Protein AF-A0A6S6TNE6-F1 (afdb_monomer)

Secondary structure (DSSP, 8-state):
-----TTSHHHHHHHHHHHHHHHHHHHHHT-B--SSHHHHHHHHHHHHHHHHHHSS-B-TTSPPP-SSHHHHHHTT--BSSPHHIIIIIHHHHSB-TTSSSB-HHHHHT---HHHHHHHHHHTT-SEE-HHHHHHHHHHHHTTS---EEEE-S-HHHHHHEEETT--EE--TTTHHHHGGGGGGGTTSEEEEE-SSSHHHHHHHHHHHHTT-SEEEEETT-GGG--S-EEE----TTHHHHHHHHHHHHHHHHHHHHHHHHHHHHHHHHHHHHH-TT-HHHHHHHHHHHHHHHHHHHHHHHHHHHHT-

Nearest PDB structures (foldseek):
  6mxv-assembly1_A  TM=7.122E-01  e=4.004E-09  Francisella tularensis subsp. tularensis SCHU S4
  4f67-assembly1_A  TM=8.471E-01  e=3.075E-05  Legionella pneumophila subsp. pneumophila str. Philadelphia 1
  3nhv-assembly1_B  TM=6.503E-01  e=7.071E-06  Halalkalibacterium halodurans C-125
  1yt8-assembly1_A  TM=7.443E-01  e=6.619E-05  Pseudomonas aeruginosa
  5ve5-assembly3_C  TM=8.351E-01  e=9.712E-05  Paraburkholderia phytofirmans PsJN

Mean predicted aligned error: 18.54 Å

Organism: NCBI:txid269237

Foldseek 3Di:
DDDDDCPDPLLVVLLVVLVVVLVVVCVVVVWDAFPDPVLQVVQSSQQSVCCVVLVFRFGSVDDQDDPDPVRSVVVQTATPVGPCQVPPCCVPPQAGPSRGTGHPVCRVPDDPVVCVVVVVVVLVAQEDELVSVVVQLVCVVVVVDDAAEEEQDDPVVVQQKDAPRHDYYRHLVCNVPCVVVCPVVLAGAYEYFYQQFPSQSVVQVVSVVVRRDGYHYYHGGPPRNPDDMDGDDPDPVVVLVVLLVVLVVVLVVLVVVVVVLVVVVVVVVVVVVVDPDCPPVVVVVVVVSVVVVVVSVVVNVVSVVVND

InterPro domains:
  IPR001763 Rhodanese-like domain [PF00581] (134-227)
  IPR001763 Rhodanese-like domain [PS50206] (143-230)
  IPR001763 Rhodanese-like domain [SM00450] (133-231)
  IPR004209 Ferredoxin thioredoxin reductase catalytic beta subunit [PF02943] (14-115)
  IPR036644 Ferredoxin thioredoxin reductase catalytic beta subunit superfamily [G3DSA:3.90.460.10] (6-136)
  IPR036644 Ferredoxin thioredoxin reductase catalytic beta subunit superfamily [SSF57662] (12-113)
  IPR036873 Rhodanese-like domain superfamily [G3DSA:3.40.250.10] (137-233)
  IPR036873 Rhodanese-like domain superfamily [SSF52821] (129-228)
  IPR050229 Thiosulfate sulfurtransferase GlpE [PTHR43031] (130-231)

Sequence (308 aa):
MERVDVKSEAFQNELSKTWAFVEKVNKNFSWVPHPRSDVNEGIALGLTRQKLMYGKRYCPCFMVEGETKEAQKAAKNRVCPCKPAIEVEIPRDGTCHCGIFCTQEYVDNYSDNENSDKLQALMSEEDMDSQTLEKLLTQRDDNEMAFRLIDVREEMENDEAFIIGTDLLLPTSTIHKEIKQLEASKDEFFVIYCHAGSRSAQVRDMMKGLGFNNVSSLEVGIKAYKGAIEKRKLQGQELKEGIALRQERELNILYAERDNLLRRLRVITSVVSSLNKHEKDLEYCLESIVCVVEALGNKESSINERLK

Solvent-accessible surface area (backbone atoms only — not comparable to full-atom values): 17047 Å² total; per-residue (Å²): 133,86,85,82,54,78,86,37,69,72,40,48,58,43,37,56,54,42,51,57,47,51,53,50,50,23,65,74,70,69,35,38,66,39,86,52,62,66,56,37,50,55,46,45,54,33,26,30,52,32,26,71,77,70,73,42,41,35,45,66,91,53,84,82,49,56,94,47,77,68,45,28,63,72,59,68,53,53,43,63,88,30,69,62,33,70,74,46,32,29,80,73,68,25,28,24,94,72,42,57,45,18,34,61,70,38,54,77,66,62,68,73,55,81,52,50,60,56,47,54,53,57,60,67,37,60,61,39,50,47,68,55,52,49,50,51,51,52,35,35,76,71,69,75,43,83,68,46,32,33,36,35,41,48,68,75,59,49,54,48,36,42,58,68,80,58,73,44,77,44,28,67,93,50,32,90,67,57,52,64,80,46,61,91,50,32,82,48,39,36,40,30,26,18,63,61,20,65,66,17,48,57,50,40,55,50,42,44,76,75,62,31,78,30,50,24,18,35,50,44,9,60,74,61,45,77,64,68,62,51,64,49,78,94,47,88,69,56,57,58,54,50,52,48,52,50,50,48,50,54,49,51,52,52,50,52,52,49,52,51,50,51,52,52,48,51,52,48,51,55,51,47,78,72,48,94,80,58,71,68,68,48,50,56,52,49,52,55,48,50,53,53,52,52,54,50,51,53,51,52,51,56,52,55,62,75,70,110

Structure (mmCIF, N/CA/C/O backbone):
data_AF-A0A6S6TNE6-F1
#
_entry.id   AF-A0A6S6TNE6-F1
#
loop_
_atom_site.group_PDB
_atom_site.id
_atom_site.type_symbol
_atom_site.label_atom_id
_atom_site.label_alt_id
_atom_site.label_comp_id
_atom_site.label_asym_id
_atom_site.label_entity_id
_atom_site.label_seq_id
_atom_site.pdbx_PDB_ins_code
_atom_site.Cartn_x
_atom_site.Cartn_y
_atom_site.Cartn_z
_atom_site.occupancy
_atom_site.B_iso_or_equiv
_atom_site.auth_seq_id
_atom_site.auth_comp_id
_atom_site.auth_asym_id
_atom_site.auth_atom_id
_atom_site.pdbx_PDB_model_num
ATOM 1 N N . MET A 1 1 ? -24.393 9.182 23.429 1.00 55.34 1 MET A N 1
ATOM 2 C CA . MET A 1 1 ? -23.287 8.204 23.439 1.00 55.34 1 MET A CA 1
ATOM 3 C C . MET A 1 1 ? -21.989 8.991 23.406 1.00 55.34 1 MET A C 1
ATOM 5 O O . MET A 1 1 ? -21.855 9.858 22.552 1.00 55.34 1 MET A O 1
ATOM 9 N N . GLU A 1 2 ? -21.116 8.806 24.389 1.00 58.31 2 GLU A N 1
ATOM 10 C CA . GLU A 1 2 ? -19.930 9.649 24.577 1.00 58.31 2 GLU A CA 1
ATOM 11 C C . GLU A 1 2 ? -18.905 9.406 23.456 1.00 58.31 2 GLU A C 1
ATOM 13 O O . GLU A 1 2 ? -18.671 8.264 23.049 1.00 58.31 2 GLU A O 1
ATOM 18 N N . ARG A 1 3 ? -18.338 10.477 22.890 1.00 66.44 3 ARG A N 1
ATOM 19 C CA . ARG A 1 3 ? -17.378 10.370 21.787 1.00 66.44 3 ARG A CA 1
ATOM 20 C C . ARG A 1 3 ? -16.024 9.968 22.366 1.00 66.44 3 ARG A C 1
ATOM 22 O O . ARG A 1 3 ? -15.382 10.761 23.041 1.00 66.44 3 ARG A O 1
ATOM 29 N N . VAL A 1 4 ? -15.608 8.734 22.103 1.00 75.56 4 VAL A N 1
ATOM 30 C CA . VAL A 1 4 ? -14.318 8.212 22.565 1.00 75.56 4 VAL A CA 1
ATOM 31 C C . VAL A 1 4 ? -13.194 8.796 21.708 1.00 75.56 4 VAL A C 1
ATOM 33 O O . VAL A 1 4 ? -13.165 8.569 20.498 1.00 75.56 4 VAL A O 1
ATOM 36 N N . ASP A 1 5 ? -12.284 9.540 22.332 1.00 82.25 5 ASP A N 1
ATOM 37 C CA . ASP A 1 5 ? -11.070 10.044 21.688 1.00 82.25 5 ASP A CA 1
ATOM 38 C C . ASP A 1 5 ? -9.945 9.006 21.783 1.00 82.25 5 ASP A C 1
ATOM 40 O O . ASP A 1 5 ? -9.478 8.668 22.873 1.00 82.25 5 ASP A O 1
ATOM 44 N N . VAL A 1 6 ? -9.500 8.522 20.623 1.00 80.44 6 VAL A N 1
ATOM 45 C CA . VAL A 1 6 ? -8.433 7.520 20.482 1.00 80.44 6 VAL A CA 1
ATOM 46 C C . VAL A 1 6 ? -7.084 8.059 20.973 1.00 80.44 6 VAL A C 1
ATOM 48 O O . VAL A 1 6 ? -6.246 7.287 21.431 1.00 80.44 6 VAL A O 1
ATOM 51 N N . LYS A 1 7 ? -6.868 9.380 20.937 1.00 82.31 7 LYS A N 1
ATOM 52 C CA . LYS A 1 7 ? -5.628 10.016 21.411 1.00 82.31 7 LYS A CA 1
ATOM 53 C C . LYS A 1 7 ? -5.628 10.300 22.914 1.00 82.31 7 LYS A C 1
ATOM 55 O O . LYS A 1 7 ? -4.608 10.726 23.447 1.00 82.31 7 LYS A O 1
ATOM 60 N N . SER A 1 8 ? -6.748 10.073 23.602 1.00 87.38 8 SER A N 1
ATOM 61 C CA . SER A 1 8 ? -6.832 10.311 25.041 1.00 87.38 8 SER A CA 1
ATOM 62 C C . SER A 1 8 ? -5.984 9.315 25.834 1.00 87.38 8 SER A C 1
ATOM 64 O O . SER A 1 8 ? -5.893 8.133 25.498 1.00 87.38 8 SER A O 1
ATOM 66 N N . GLU A 1 9 ? -5.415 9.776 26.947 1.00 89.62 9 GLU A N 1
ATOM 67 C CA . GLU A 1 9 ? -4.626 8.937 27.857 1.00 89.62 9 GLU A CA 1
ATOM 68 C C . GLU A 1 9 ? -5.445 7.746 28.391 1.00 89.62 9 GLU A C 1
ATOM 70 O O . GLU A 1 9 ? -4.955 6.620 28.478 1.00 89.62 9 GLU A O 1
ATOM 75 N N . ALA A 1 10 ? -6.733 7.967 28.676 1.00 87.88 10 ALA A N 1
ATOM 76 C CA . ALA A 1 10 ? -7.653 6.917 29.104 1.00 87.88 10 ALA A CA 1
ATOM 77 C C . ALA A 1 10 ? -7.803 5.807 28.050 1.00 87.88 10 ALA A C 1
ATOM 79 O O . ALA A 1 10 ? -7.839 4.625 28.401 1.00 87.88 10 ALA A O 1
ATOM 80 N N . PHE A 1 11 ? -7.860 6.176 26.766 1.00 92.50 11 PHE A N 1
ATOM 81 C CA . PHE A 1 11 ? -7.938 5.213 25.675 1.00 92.50 11 PHE A CA 1
ATOM 82 C C . PHE A 1 11 ? -6.640 4.427 25.524 1.00 92.50 11 PHE A C 1
ATOM 84 O O . PHE A 1 11 ? -6.684 3.201 25.479 1.00 92.50 11 PHE A O 1
ATOM 91 N N . GLN A 1 12 ? -5.495 5.110 25.517 1.00 91.69 12 GLN A N 1
ATOM 92 C CA . GLN A 1 12 ? -4.184 4.470 25.383 1.00 91.69 12 GLN A CA 1
ATOM 93 C C . GLN A 1 12 ? -3.911 3.480 26.525 1.00 91.69 12 GLN A C 1
ATOM 95 O O . GLN A 1 12 ? -3.492 2.347 26.292 1.00 91.69 12 GLN A O 1
ATOM 100 N N . ASN A 1 13 ? -4.270 3.844 27.759 1.00 92.88 13 ASN A N 1
ATOM 101 C CA . ASN A 1 13 ? -4.154 2.951 28.911 1.00 92.88 13 ASN A CA 1
ATOM 102 C C . ASN A 1 13 ? -5.045 1.700 28.792 1.00 92.88 13 ASN A C 1
ATOM 104 O O . ASN A 1 13 ? -4.645 0.609 29.207 1.00 92.88 13 ASN A O 1
ATOM 108 N N . GLU A 1 14 ? -6.259 1.822 28.246 1.00 94.44 14 GLU A N 1
ATOM 109 C CA . GLU A 1 14 ? -7.144 0.669 28.033 1.00 94.44 14 GLU A CA 1
ATOM 110 C C . GLU A 1 14 ? -6.757 -0.152 26.791 1.00 94.44 14 GLU A C 1
ATOM 112 O O . GLU A 1 14 ? -6.977 -1.368 26.769 1.00 94.44 14 GLU A O 1
ATOM 117 N N . LEU A 1 15 ? -6.128 0.471 25.792 1.00 94.25 15 LEU A N 1
ATOM 118 C CA . LEU A 1 15 ? -5.568 -0.200 24.621 1.00 94.25 15 LEU A CA 1
ATOM 119 C C . LEU A 1 15 ? -4.440 -1.147 25.030 1.00 94.25 15 LEU A C 1
ATOM 121 O O . LEU A 1 15 ? -4.493 -2.328 24.692 1.00 94.25 15 LEU A O 1
ATOM 125 N N . SER A 1 16 ? -3.507 -0.695 25.873 1.00 94.00 16 SER A N 1
ATOM 126 C CA . SER A 1 16 ? -2.446 -1.551 26.430 1.00 94.00 16 SER A CA 1
ATOM 127 C C . SER A 1 16 ? -3.009 -2.765 27.179 1.00 94.00 16 SER A C 1
ATOM 129 O O . SER A 1 16 ? -2.533 -3.889 27.022 1.00 94.00 16 SER A O 1
ATOM 131 N N . LYS A 1 17 ? -4.093 -2.585 27.947 1.00 96.25 17 LYS A N 1
ATOM 132 C CA . LYS A 1 17 ? -4.787 -3.708 28.607 1.00 96.25 17 LYS A CA 1
ATOM 133 C C . LYS A 1 17 ? -5.510 -4.620 27.622 1.00 96.25 17 LYS A C 1
ATOM 135 O O . LYS A 1 17 ? -5.713 -5.797 27.918 1.00 96.25 17 LYS A O 1
ATOM 140 N N . THR A 1 18 ? -5.966 -4.077 26.497 1.00 95.56 18 THR A N 1
ATOM 141 C CA . THR A 1 18 ? -6.621 -4.847 25.439 1.00 95.56 18 THR A CA 1
ATOM 142 C C . THR A 1 18 ? -5.604 -5.740 24.738 1.00 95.56 18 THR A C 1
ATOM 144 O O . THR A 1 18 ? -5.879 -6.928 24.601 1.00 95.56 18 THR A O 1
ATOM 147 N N . TRP A 1 19 ? -4.407 -5.236 24.433 1.00 96.88 19 TRP A N 1
ATOM 148 C CA . TRP A 1 19 ? -3.305 -6.048 23.910 1.00 96.88 19 TRP A CA 1
ATOM 149 C C . TRP A 1 19 ? -2.859 -7.140 24.881 1.00 96.88 19 TRP A C 1
ATOM 151 O O . TRP A 1 19 ? -2.853 -8.310 24.510 1.00 96.88 19 TRP A O 1
ATOM 161 N N . ALA A 1 20 ? -2.645 -6.805 26.158 1.00 96.75 20 ALA A N 1
ATOM 162 C CA . ALA A 1 20 ? -2.321 -7.805 27.181 1.00 96.75 20 ALA A CA 1
ATOM 163 C C . ALA A 1 20 ? -3.408 -8.894 27.310 1.00 96.75 20 ALA A C 1
ATOM 165 O O . ALA A 1 20 ? -3.133 -10.054 27.620 1.00 96.75 20 ALA A O 1
ATOM 166 N N . PHE A 1 21 ? -4.672 -8.529 27.077 1.00 96.94 21 PHE A N 1
ATOM 167 C CA . PHE A 1 21 ? -5.775 -9.481 27.021 1.00 96.94 21 PHE A CA 1
ATOM 168 C C . PHE A 1 21 ? -5.712 -10.372 25.769 1.00 96.94 21 PHE A C 1
ATOM 170 O O . PHE A 1 21 ? -5.871 -11.583 25.909 1.00 96.94 21 PHE A O 1
ATOM 177 N N . VAL A 1 22 ? -5.464 -9.807 24.584 1.00 95.81 22 VAL A N 1
ATOM 178 C CA . VAL A 1 22 ? -5.318 -10.552 23.319 1.00 95.81 22 VAL A CA 1
ATOM 179 C C . VAL A 1 22 ? -4.165 -11.553 23.418 1.00 95.81 22 VAL A C 1
ATOM 181 O O . VAL A 1 22 ? -4.369 -12.739 23.171 1.00 95.81 22 VAL A O 1
ATOM 184 N N . GLU A 1 23 ? -2.997 -11.121 23.895 1.00 95.88 23 GLU A N 1
ATOM 185 C CA . GLU A 1 23 ? -1.830 -11.985 24.121 1.00 95.88 23 GLU A CA 1
ATOM 186 C C . GLU A 1 23 ? -2.137 -13.138 25.079 1.00 95.88 23 GLU A C 1
ATOM 188 O O . GLU A 1 23 ? -1.767 -14.288 24.836 1.00 95.88 23 GLU A O 1
ATOM 193 N N . LYS A 1 24 ? -2.860 -12.853 26.168 1.00 96.69 24 LYS A N 1
ATOM 194 C CA . LYS A 1 24 ? -3.270 -13.881 27.128 1.00 96.69 24 LYS A CA 1
ATOM 195 C C . LYS A 1 24 ? -4.202 -14.915 26.495 1.00 96.69 24 LYS A C 1
ATOM 197 O O . LYS A 1 24 ? -4.077 -16.098 26.801 1.00 96.69 24 LYS A O 1
ATOM 202 N N . VAL A 1 25 ? -5.142 -14.489 25.650 1.00 95.06 25 VAL A N 1
ATOM 203 C CA . VAL A 1 25 ? -6.041 -15.410 24.937 1.00 95.06 25 VAL A CA 1
ATOM 204 C C . VAL A 1 25 ? -5.244 -16.263 23.953 1.00 95.06 25 VAL A C 1
ATOM 206 O O . VAL A 1 25 ? -5.363 -17.484 24.006 1.00 95.06 25 VAL A O 1
ATOM 209 N N . ASN A 1 26 ? -4.365 -15.652 23.158 1.00 94.75 26 ASN A N 1
ATOM 210 C CA . ASN A 1 26 ? -3.468 -16.366 22.246 1.00 94.75 26 ASN A CA 1
ATOM 211 C C . ASN A 1 26 ? -2.660 -17.442 22.969 1.00 94.75 26 ASN A C 1
ATOM 213 O O . ASN A 1 26 ? -2.674 -18.606 22.576 1.00 94.75 26 ASN A O 1
ATOM 217 N N . LYS A 1 27 ? -2.052 -17.095 24.106 1.00 95.06 27 LYS A N 1
ATOM 218 C CA . LYS A 1 27 ? -1.292 -18.048 24.918 1.00 95.06 27 LYS A CA 1
ATOM 219 C C . LYS A 1 27 ? -2.151 -19.186 25.474 1.00 95.06 27 LYS A C 1
ATOM 221 O O . LYS A 1 27 ? -1.691 -20.321 25.526 1.00 95.06 27 LYS A O 1
ATOM 226 N N . ASN A 1 28 ? -3.374 -18.891 25.911 1.00 95.50 28 ASN A N 1
ATOM 227 C CA . ASN A 1 28 ? -4.260 -19.886 26.516 1.00 95.50 28 ASN A CA 1
ATOM 228 C C . ASN A 1 28 ? -4.803 -20.906 25.508 1.00 95.50 28 ASN A C 1
ATOM 230 O O . ASN A 1 28 ? -5.025 -22.053 25.885 1.00 95.50 28 ASN A O 1
ATOM 234 N N . PHE A 1 29 ? -5.046 -20.484 24.267 1.00 92.88 29 PHE A N 1
ATOM 235 C CA . PHE A 1 29 ? -5.615 -21.331 23.214 1.00 92.88 29 PHE A CA 1
ATOM 236 C C . PHE A 1 29 ? -4.585 -21.791 22.174 1.00 92.88 29 PHE A C 1
ATOM 238 O O . PHE A 1 29 ? -4.952 -22.478 21.226 1.00 92.88 29 PHE A O 1
ATOM 245 N N . SER A 1 30 ? -3.308 -21.430 22.349 1.00 93.38 30 SER A N 1
ATOM 246 C CA . SER A 1 30 ? -2.243 -21.662 21.363 1.00 93.38 30 SER A CA 1
ATOM 247 C C . SER A 1 30 ? -2.585 -21.090 19.980 1.00 93.38 30 SER A C 1
ATOM 249 O O . SER A 1 30 ? -2.336 -21.711 18.951 1.00 93.38 30 SER A O 1
ATOM 251 N N . TRP A 1 31 ? -3.172 -19.895 19.977 1.00 95.94 31 TRP A N 1
ATOM 252 C CA . TRP A 1 31 ? -3.475 -19.116 18.780 1.00 95.94 31 TRP A CA 1
ATOM 253 C C . TRP A 1 31 ? -2.434 -18.030 18.546 1.00 95.94 31 TRP A C 1
ATOM 255 O O . TRP A 1 31 ? -1.654 -17.678 19.434 1.00 95.94 31 TRP A O 1
ATOM 265 N N . VAL A 1 32 ? -2.457 -17.489 17.337 1.00 95.50 32 VAL A N 1
ATOM 266 C CA . VAL A 1 32 ? -1.552 -16.457 16.847 1.00 95.50 32 VAL A CA 1
ATOM 267 C C . VAL A 1 32 ? -2.347 -15.279 16.275 1.00 95.50 32 VAL A C 1
ATOM 269 O O . VAL A 1 32 ? -3.512 -15.447 15.899 1.00 95.50 32 VAL A O 1
ATOM 272 N N . PRO A 1 33 ? -1.773 -14.062 16.264 1.00 94.06 33 PRO A N 1
ATOM 273 C CA . PRO A 1 33 ? -2.407 -12.913 15.620 1.00 94.06 33 PRO A CA 1
ATOM 274 C C . PRO A 1 33 ? -2.510 -13.108 14.101 1.00 94.06 33 PRO A C 1
ATOM 276 O O . PRO A 1 33 ? -1.827 -13.955 13.524 1.00 94.06 33 PRO A O 1
ATOM 279 N N . HIS A 1 34 ? -3.346 -12.298 13.451 1.00 92.25 34 HIS A N 1
ATOM 280 C CA . HIS A 1 34 ? -3.426 -12.258 11.991 1.00 92.25 34 HIS A CA 1
ATOM 281 C C . HIS A 1 34 ? -2.066 -11.860 11.378 1.00 92.25 34 HIS A C 1
ATOM 283 O O . HIS A 1 34 ? -1.369 -11.049 11.995 1.00 92.25 34 HIS A O 1
ATOM 289 N N . PRO A 1 35 ? -1.692 -12.335 10.171 1.00 88.81 35 PRO A N 1
ATOM 290 C CA . PRO A 1 35 ? -0.426 -11.950 9.533 1.00 88.81 35 PRO A CA 1
ATOM 291 C C . PRO A 1 35 ? -0.326 -10.447 9.255 1.00 88.81 35 PRO A C 1
ATOM 293 O O . PRO A 1 35 ? 0.721 -9.841 9.464 1.00 88.81 35 PRO A O 1
ATOM 296 N N . ARG A 1 36 ? -1.437 -9.831 8.835 1.00 82.44 36 ARG A N 1
ATOM 297 C CA . ARG A 1 36 ? -1.507 -8.381 8.624 1.00 82.44 36 ARG A CA 1
ATOM 298 C C . ARG A 1 36 ? -1.669 -7.618 9.943 1.00 82.44 36 ARG A C 1
ATOM 300 O O . ARG A 1 36 ? -2.620 -7.859 10.693 1.00 82.44 36 ARG A O 1
ATOM 307 N N . SER A 1 37 ? -0.760 -6.683 10.216 1.00 85.12 37 SER A N 1
ATOM 308 C CA . SER A 1 37 ? -0.752 -5.862 11.436 1.00 85.12 37 SER A CA 1
ATOM 309 C C . SER A 1 37 ? -1.936 -4.895 11.512 1.00 85.12 37 SER A C 1
ATOM 311 O O . SER A 1 37 ? -2.524 -4.751 12.584 1.00 85.12 37 SER A O 1
ATOM 313 N N . ASP A 1 38 ? -2.342 -4.308 10.384 1.00 81.38 38 ASP A N 1
ATOM 314 C CA . ASP A 1 38 ? -3.464 -3.365 10.277 1.00 81.38 38 ASP A CA 1
ATOM 315 C C . ASP A 1 38 ? -4.796 -3.970 10.756 1.00 81.38 38 ASP A C 1
ATOM 317 O O . ASP A 1 38 ? -5.551 -3.326 11.492 1.00 81.38 38 ASP A O 1
ATOM 321 N N . VAL A 1 39 ? -5.055 -5.238 10.419 1.00 86.00 39 VAL A N 1
ATOM 322 C CA . VAL A 1 39 ? -6.213 -6.002 10.904 1.00 86.00 39 VAL A CA 1
ATOM 323 C C . VAL A 1 39 ? -6.164 -6.120 12.427 1.00 86.00 39 VAL A C 1
ATOM 325 O O . VAL A 1 39 ? -7.146 -5.821 13.111 1.00 86.00 39 VAL A O 1
ATOM 328 N N . ASN A 1 40 ? -5.018 -6.510 12.987 1.00 90.19 40 ASN A N 1
ATOM 329 C CA . ASN A 1 40 ? -4.879 -6.671 14.434 1.00 90.19 40 ASN A CA 1
ATOM 330 C C . ASN A 1 40 ? -5.086 -5.337 15.172 1.00 90.19 40 ASN A C 1
ATOM 332 O O . ASN A 1 40 ? -5.823 -5.283 16.161 1.00 90.19 40 ASN A O 1
ATOM 336 N N . GLU A 1 41 ? -4.482 -4.257 14.676 1.00 89.31 41 GLU A N 1
ATOM 337 C CA . GLU A 1 41 ? -4.598 -2.916 15.249 1.00 89.31 41 GLU A CA 1
ATOM 338 C C . GLU A 1 41 ? -6.032 -2.388 15.189 1.00 89.31 41 GLU A C 1
ATOM 340 O O . GLU A 1 41 ? -6.581 -1.967 16.212 1.00 89.31 41 GLU A O 1
ATOM 345 N N . GLY A 1 42 ? -6.680 -2.469 14.023 1.00 90.12 42 GLY A N 1
ATOM 346 C CA . GLY A 1 42 ? -8.055 -2.008 13.838 1.00 90.12 42 GLY A CA 1
ATOM 347 C C . GLY A 1 42 ? -9.034 -2.696 14.792 1.00 90.12 42 GLY A C 1
ATOM 348 O O . GLY A 1 42 ? -9.882 -2.045 15.417 1.00 90.12 42 GLY A O 1
ATOM 349 N N . ILE A 1 43 ? -8.883 -4.009 14.982 1.00 93.00 43 ILE A N 1
ATOM 350 C CA . ILE A 1 43 ? -9.747 -4.776 15.883 1.00 93.00 43 ILE A CA 1
ATOM 351 C C . ILE A 1 43 ? -9.416 -4.505 17.351 1.00 93.00 43 ILE A C 1
ATOM 353 O O . ILE A 1 43 ? -10.344 -4.372 18.155 1.00 93.00 43 ILE A O 1
ATOM 357 N N . ALA A 1 44 ? -8.140 -4.356 17.720 1.00 92.88 44 ALA A N 1
ATOM 358 C CA . ALA A 1 44 ? -7.748 -3.974 19.076 1.00 92.88 44 ALA A CA 1
ATOM 359 C C . ALA A 1 44 ? -8.341 -2.608 19.464 1.00 92.88 44 ALA A C 1
ATOM 361 O O . ALA A 1 44 ? -8.990 -2.499 20.510 1.00 92.88 44 ALA A O 1
ATOM 362 N N . LEU A 1 45 ? -8.233 -1.605 18.584 1.00 92.31 45 LEU A N 1
ATOM 363 C CA . LEU A 1 45 ? -8.857 -0.288 18.760 1.00 92.31 45 LEU A CA 1
ATOM 364 C C . LEU A 1 45 ? -10.379 -0.403 18.930 1.00 92.31 45 LEU A C 1
ATOM 366 O O . LEU A 1 45 ? -10.962 0.216 19.829 1.00 92.31 45 LEU A O 1
ATOM 370 N N . GLY A 1 46 ? -11.027 -1.232 18.108 1.00 92.38 46 GLY A N 1
ATOM 371 C CA . GLY A 1 46 ? -12.454 -1.524 18.210 1.00 92.38 46 GLY A CA 1
ATOM 372 C C . GLY A 1 46 ? -12.838 -2.123 19.566 1.00 92.38 46 GLY A C 1
ATOM 373 O O . GLY A 1 46 ? -13.744 -1.620 20.233 1.00 92.38 46 GLY A O 1
ATOM 374 N N . LEU A 1 47 ? -12.122 -3.150 20.025 1.00 93.88 47 LEU A N 1
ATOM 375 C CA . LEU A 1 47 ? -12.355 -3.796 21.322 1.00 93.88 47 LEU A CA 1
ATOM 376 C C . LEU A 1 47 ? -12.163 -2.825 22.493 1.00 93.88 47 LEU A C 1
ATOM 378 O O . LEU A 1 47 ? -12.964 -2.834 23.434 1.00 93.88 47 LEU A O 1
ATOM 382 N N . THR A 1 48 ? -11.136 -1.974 22.437 1.00 93.56 48 THR A N 1
ATOM 383 C CA . THR A 1 48 ? -10.887 -0.925 23.435 1.00 93.56 48 THR A CA 1
ATOM 384 C C . THR A 1 48 ? -12.034 0.076 23.475 1.00 93.56 48 THR A C 1
ATOM 386 O O . THR A 1 48 ? -12.564 0.369 24.548 1.00 93.56 48 THR A O 1
ATOM 389 N N . ARG A 1 49 ? -12.500 0.539 22.310 1.00 92.25 49 ARG A N 1
ATOM 390 C CA . ARG A 1 49 ? -13.645 1.450 22.221 1.00 92.25 49 ARG A CA 1
ATOM 391 C C . ARG A 1 49 ? -14.906 0.832 22.827 1.00 92.25 49 ARG A C 1
ATOM 393 O O . ARG A 1 49 ? -15.569 1.474 23.640 1.00 92.25 49 ARG A O 1
ATOM 400 N N . GLN A 1 50 ? -15.209 -0.423 22.498 1.00 91.38 50 GLN A N 1
ATOM 401 C CA . GLN A 1 50 ? -16.365 -1.137 23.054 1.00 91.38 50 GLN A CA 1
ATOM 402 C C . GLN A 1 50 ? -16.248 -1.303 24.575 1.00 91.38 50 GLN A C 1
ATOM 404 O O . GLN A 1 50 ? -17.230 -1.128 25.299 1.00 91.38 50 GLN A O 1
ATOM 409 N N . LYS A 1 51 ? -15.037 -1.573 25.077 1.00 92.81 51 LYS A N 1
ATOM 410 C CA . LYS A 1 51 ? -14.757 -1.685 26.511 1.00 92.81 51 LYS A CA 1
ATOM 411 C C . LYS A 1 51 ? -15.005 -0.381 27.259 1.00 92.81 51 LYS A C 1
ATOM 413 O O . LYS A 1 51 ? -15.577 -0.439 28.346 1.00 92.81 51 LYS A O 1
ATOM 418 N N . LEU A 1 52 ? -14.622 0.757 26.688 1.00 90.62 52 LEU A N 1
ATOM 419 C CA . LEU A 1 52 ? -14.868 2.069 27.284 1.00 90.62 52 LEU A CA 1
ATOM 420 C C . LEU A 1 52 ? -16.351 2.450 27.239 1.00 90.62 52 LEU A C 1
ATOM 422 O O . LEU A 1 52 ? -16.886 2.902 28.244 1.00 90.62 52 LEU A O 1
ATOM 426 N N . MET A 1 53 ? -17.037 2.205 26.118 1.00 86.25 53 MET A N 1
ATOM 427 C CA . MET A 1 53 ? -18.448 2.588 25.962 1.00 86.25 53 MET A CA 1
ATOM 428 C C . MET A 1 53 ? -19.407 1.701 26.765 1.00 86.25 53 MET A C 1
ATOM 430 O O . MET A 1 53 ? -20.365 2.196 27.351 1.00 86.25 53 MET A O 1
ATOM 434 N N . TYR A 1 54 ? -19.167 0.388 26.798 1.00 87.62 54 TYR A N 1
ATOM 435 C CA . TYR A 1 54 ? -20.118 -0.588 27.345 1.00 87.62 54 TYR A CA 1
ATOM 436 C C . TYR A 1 54 ? -19.591 -1.357 28.564 1.00 87.62 54 TYR A C 1
ATOM 438 O O . TYR A 1 54 ? -20.278 -2.216 29.122 1.00 87.62 54 TYR A O 1
ATOM 446 N N . GLY A 1 55 ? -18.347 -1.112 28.977 1.00 89.44 55 GLY A N 1
ATOM 447 C CA . GLY A 1 55 ? -17.705 -1.822 30.084 1.00 89.44 55 GLY A CA 1
ATOM 448 C C . GLY A 1 55 ? -17.262 -3.252 29.751 1.00 89.44 55 GLY A C 1
ATOM 449 O O . GLY A 1 55 ? -16.651 -3.914 30.599 1.00 89.44 55 GLY A O 1
ATOM 450 N N . LYS A 1 56 ? -17.503 -3.742 28.528 1.00 91.50 56 LYS A N 1
ATOM 451 C CA . LYS A 1 56 ? -17.122 -5.082 28.048 1.00 91.50 56 LYS A CA 1
ATOM 452 C C . LYS A 1 56 ? -16.514 -5.013 26.649 1.00 91.50 56 LYS A C 1
ATOM 454 O O . LYS A 1 56 ? -16.895 -4.173 25.845 1.00 91.50 56 LYS A O 1
ATOM 459 N N . ARG A 1 57 ? -15.597 -5.936 26.350 1.00 93.56 57 ARG A N 1
ATOM 460 C CA . ARG A 1 57 ? -14.977 -6.081 25.023 1.00 93.56 57 ARG A CA 1
ATOM 461 C C . ARG A 1 57 ? -15.927 -6.818 24.078 1.00 93.56 57 ARG A C 1
ATOM 463 O O . ARG A 1 57 ? -15.729 -7.997 23.804 1.00 93.56 57 ARG A O 1
ATOM 470 N N . TYR A 1 58 ? -17.008 -6.164 23.662 1.00 93.62 58 TYR A N 1
ATOM 471 C CA . TYR A 1 58 ? -17.876 -6.709 22.616 1.00 93.62 58 TYR A CA 1
ATOM 472 C C . TYR A 1 58 ? -17.141 -6.739 21.274 1.00 93.62 58 TYR A C 1
ATOM 474 O O . TYR A 1 58 ? -16.309 -5.873 21.013 1.00 93.62 58 TYR A O 1
ATOM 482 N N . CYS A 1 59 ? -17.433 -7.738 20.442 1.00 91.19 59 CYS A N 1
ATOM 483 C CA . CYS A 1 59 ? -16.827 -7.872 19.122 1.00 91.19 59 CYS A CA 1
ATOM 484 C C . CYS A 1 59 ? -17.146 -6.627 18.271 1.00 91.19 59 CYS A C 1
ATOM 486 O O . CYS A 1 59 ? -18.323 -6.288 18.140 1.00 91.19 59 CYS A O 1
ATOM 488 N N . PRO A 1 60 ? -16.138 -5.936 17.708 1.00 88.94 60 PRO A N 1
ATOM 489 C CA . PRO A 1 60 ? -16.356 -4.692 16.972 1.00 88.94 60 PRO A CA 1
ATOM 490 C C . PRO A 1 60 ? -17.030 -4.896 15.607 1.00 88.94 60 PRO A C 1
ATOM 492 O O . PRO A 1 60 ? -17.616 -3.954 15.087 1.00 88.94 60 PRO A O 1
ATOM 495 N N . CYS A 1 61 ? -17.002 -6.113 15.054 1.00 85.75 61 CYS A N 1
ATOM 496 C CA . CYS A 1 61 ? -17.647 -6.453 13.780 1.00 85.75 61 CYS A CA 1
ATOM 497 C C . CYS A 1 61 ? -19.172 -6.626 13.887 1.00 85.75 61 CYS A C 1
ATOM 499 O O . CYS A 1 61 ? -19.841 -6.764 12.869 1.00 85.75 61 CYS A O 1
ATOM 501 N N . PHE A 1 62 ? -19.734 -6.634 15.102 1.00 86.88 62 PHE A N 1
ATOM 502 C CA . PHE A 1 62 ? -21.169 -6.799 15.327 1.00 86.88 62 PHE A CA 1
ATOM 503 C C . PHE A 1 62 ? -21.733 -5.629 16.130 1.00 86.88 62 PHE A C 1
ATOM 505 O O . PHE A 1 62 ? -21.098 -5.108 17.050 1.00 86.88 62 PHE A O 1
ATOM 512 N N . MET A 1 63 ? -22.960 -5.235 15.797 1.00 85.00 63 MET A N 1
ATOM 513 C CA . MET A 1 63 ? -23.684 -4.222 16.558 1.00 85.00 63 MET A CA 1
ATOM 514 C C . MET A 1 63 ? -24.024 -4.753 17.954 1.00 85.00 63 MET A C 1
ATOM 516 O O . MET A 1 63 ? -24.416 -5.907 18.110 1.00 85.00 63 MET A O 1
ATOM 520 N N . VAL A 1 64 ? -23.859 -3.905 18.972 1.00 85.50 64 VAL A N 1
ATOM 521 C CA . VAL A 1 64 ? -24.244 -4.232 20.351 1.00 85.50 64 VAL A CA 1
ATOM 522 C C . VAL A 1 64 ? -25.719 -3.910 20.525 1.00 85.50 64 VAL A C 1
ATOM 524 O O . VAL A 1 64 ? -26.123 -2.756 20.411 1.00 85.50 64 VAL A O 1
ATOM 527 N N . GLU A 1 65 ? -26.511 -4.930 20.820 1.00 85.25 65 GLU A N 1
ATOM 528 C CA . GLU A 1 65 ? -27.948 -4.807 21.036 1.00 85.25 65 GLU A CA 1
ATOM 529 C C . GLU A 1 65 ? -28.269 -4.531 22.510 1.00 85.25 65 GLU A C 1
ATOM 531 O O . GLU A 1 65 ? -27.699 -5.153 23.411 1.00 85.25 65 GLU A O 1
ATOM 536 N N . GLY A 1 66 ? -29.223 -3.629 22.753 1.00 81.88 66 GLY A N 1
ATOM 537 C CA . GLY A 1 66 ? -29.700 -3.257 24.086 1.00 81.88 66 GLY A CA 1
ATOM 538 C C . GLY A 1 66 ? -29.030 -2.003 24.660 1.00 81.88 66 GLY A C 1
ATOM 539 O O . GLY A 1 66 ? -27.806 -1.884 24.719 1.00 81.88 66 GLY A O 1
ATOM 540 N N . GLU A 1 67 ? -29.849 -1.064 25.134 1.00 79.75 67 GLU A N 1
ATOM 541 C CA . GLU A 1 67 ? -29.374 0.208 25.702 1.00 79.75 67 GLU A CA 1
ATOM 542 C C . GLU A 1 67 ? -28.948 0.080 27.172 1.00 79.75 67 GLU A C 1
ATOM 544 O O . GLU A 1 67 ? -28.025 0.760 27.622 1.00 79.75 67 GLU A O 1
ATOM 549 N N . THR A 1 68 ? -29.583 -0.824 27.925 1.00 84.38 68 THR A N 1
ATOM 550 C CA . THR A 1 68 ? -29.258 -1.103 29.331 1.00 84.38 68 THR A CA 1
ATOM 551 C C . THR A 1 68 ? -28.359 -2.330 29.465 1.00 84.38 68 THR A C 1
ATOM 553 O O . THR A 1 68 ? -28.322 -3.202 28.594 1.00 84.38 68 THR A O 1
ATOM 556 N N . LYS A 1 69 ? -27.640 -2.450 30.588 1.00 81.50 69 LYS A N 1
ATOM 557 C CA . LYS A 1 69 ? -26.752 -3.600 30.847 1.00 81.50 69 LYS A CA 1
ATOM 558 C C . LYS A 1 69 ? -27.523 -4.923 30.887 1.00 81.50 69 LYS A C 1
ATOM 560 O O . LYS A 1 69 ? -26.996 -5.961 30.482 1.00 81.50 69 LYS A O 1
ATOM 565 N N . GLU A 1 70 ? -28.759 -4.883 31.368 1.00 81.31 70 GLU A N 1
ATOM 566 C CA . GLU A 1 70 ? -29.673 -6.017 31.465 1.00 81.31 70 GLU A CA 1
ATOM 567 C C . GLU A 1 70 ? -30.138 -6.448 30.070 1.00 81.31 70 GLU A C 1
ATOM 569 O O . GLU A 1 70 ? -30.038 -7.631 29.735 1.00 81.31 70 GLU A O 1
ATOM 574 N N . ALA A 1 71 ? -30.541 -5.489 29.226 1.00 81.62 71 ALA A N 1
ATOM 575 C CA . ALA A 1 71 ? -30.917 -5.746 27.837 1.00 81.62 71 ALA A CA 1
ATOM 576 C C . ALA A 1 71 ? -29.738 -6.316 27.033 1.00 81.62 71 ALA A C 1
ATOM 578 O O . ALA A 1 71 ? -29.889 -7.318 26.336 1.00 81.62 71 ALA A O 1
ATOM 579 N N . GLN A 1 72 ? -28.533 -5.770 27.223 1.00 83.62 72 GLN A N 1
ATOM 580 C CA . GLN A 1 72 ? -27.319 -6.270 26.568 1.00 83.62 72 GLN A CA 1
ATOM 581 C C . GLN A 1 72 ? -26.968 -7.705 26.955 1.00 83.62 72 GLN A C 1
ATOM 583 O O . GLN A 1 72 ? -26.409 -8.450 26.146 1.00 83.62 72 GLN A O 1
ATOM 588 N N . LYS A 1 73 ? -27.260 -8.104 28.198 1.00 79.75 73 LYS A N 1
ATOM 589 C CA . LYS A 1 73 ? -27.035 -9.477 28.663 1.00 79.75 73 LYS A CA 1
ATOM 590 C C . LYS A 1 73 ? -28.057 -10.442 28.056 1.00 79.75 73 LYS A C 1
ATOM 592 O O . LYS A 1 73 ? -27.692 -11.573 27.743 1.00 79.75 73 LYS A O 1
ATOM 597 N N . ALA A 1 74 ? -29.302 -10.001 27.876 1.00 83.00 74 ALA A N 1
ATOM 598 C CA . ALA A 1 74 ? -30.361 -10.797 27.261 1.00 83.00 74 ALA A CA 1
ATOM 599 C C . ALA A 1 74 ? -30.147 -10.999 25.749 1.00 83.00 74 ALA A C 1
ATOM 601 O O . ALA A 1 74 ? -30.401 -12.090 25.242 1.00 83.00 74 ALA A O 1
ATOM 602 N N . ALA A 1 75 ? -29.603 -9.995 25.053 1.00 81.12 75 ALA A N 1
ATOM 603 C CA . ALA A 1 75 ? -29.427 -9.992 23.598 1.00 81.12 75 ALA A CA 1
ATOM 604 C C . ALA A 1 75 ? -28.284 -10.887 23.064 1.00 81.12 75 ALA A C 1
ATOM 606 O O . ALA A 1 75 ? -27.986 -10.879 21.877 1.00 81.12 75 ALA A O 1
ATOM 607 N N . LYS A 1 76 ? -27.621 -11.685 23.919 1.00 82.06 76 LYS A N 1
ATOM 608 C CA . LYS A 1 76 ? -26.546 -12.628 23.524 1.00 82.06 76 LYS A CA 1
ATOM 609 C C . LYS A 1 76 ? -25.411 -11.987 22.701 1.00 82.06 76 LYS A C 1
ATOM 611 O O . LYS A 1 76 ? -24.791 -12.647 21.867 1.00 82.06 76 LYS A O 1
ATOM 616 N N . ASN A 1 77 ? -25.099 -10.722 22.979 1.00 87.56 77 ASN A N 1
ATOM 617 C CA . ASN A 1 77 ? -23.994 -10.002 22.351 1.00 87.56 77 ASN A CA 1
ATOM 618 C C . ASN A 1 77 ? -22.667 -10.779 22.452 1.00 87.56 77 ASN A C 1
ATOM 620 O O . ASN A 1 77 ? -22.325 -11.336 23.501 1.00 87.56 77 ASN A O 1
ATOM 624 N N . ARG A 1 78 ? -21.878 -10.770 21.374 1.00 91.81 78 ARG A N 1
ATOM 625 C CA . ARG A 1 78 ? -20.586 -11.468 21.309 1.00 91.81 78 ARG A CA 1
ATOM 626 C C . ARG A 1 78 ? -19.532 -10.733 22.139 1.00 91.81 78 ARG A C 1
ATOM 628 O O . ARG A 1 78 ? -18.990 -9.723 21.703 1.00 91.81 78 ARG A O 1
ATOM 635 N N . VAL A 1 79 ? -19.221 -11.237 23.331 1.00 92.88 79 VAL A N 1
ATOM 636 C CA . VAL A 1 79 ? -18.102 -10.751 24.162 1.00 92.88 79 VAL A CA 1
ATOM 637 C C . VAL A 1 79 ? -16.830 -11.503 23.779 1.00 92.88 79 VAL A C 1
ATOM 639 O O . VAL A 1 79 ? -16.863 -12.722 23.711 1.00 92.88 79 VAL A O 1
ATOM 642 N N . CYS A 1 80 ? -15.727 -10.800 23.541 1.00 93.62 80 CYS A N 1
ATOM 643 C CA . CYS A 1 80 ? -14.431 -11.373 23.178 1.00 93.62 80 CYS A CA 1
ATOM 644 C C . CYS A 1 80 ? -13.723 -12.023 24.400 1.00 93.62 80 CYS A C 1
ATOM 646 O O . CYS A 1 80 ? -13.714 -11.394 25.465 1.00 93.62 80 CYS A O 1
ATOM 648 N N . PRO A 1 81 ? -13.103 -13.222 24.279 1.00 93.31 81 PRO A N 1
ATOM 649 C CA . PRO A 1 81 ? -13.204 -14.141 23.143 1.00 93.31 81 PRO A CA 1
ATOM 650 C C . PRO A 1 81 ? -14.609 -14.754 23.093 1.00 93.31 81 PRO A C 1
ATOM 652 O O . PRO A 1 81 ? -15.142 -15.197 24.112 1.00 93.31 81 PRO A O 1
ATOM 655 N N . CYS A 1 82 ? -15.239 -14.732 21.918 1.00 92.69 82 CYS A N 1
ATOM 656 C CA . CYS A 1 82 ? -16.646 -15.102 21.812 1.00 92.69 82 CYS A CA 1
ATOM 657 C C . CYS A 1 82 ? -16.829 -16.604 21.596 1.00 92.69 82 CYS A C 1
ATOM 659 O O . CYS A 1 82 ? -16.044 -17.247 20.906 1.00 92.69 82 CYS A O 1
ATOM 661 N N . LYS A 1 83 ? -17.902 -17.155 22.173 1.00 92.44 83 LYS A N 1
ATOM 662 C CA . LYS A 1 83 ? -18.246 -18.578 22.060 1.00 92.44 83 LYS A CA 1
ATOM 663 C C . LYS A 1 83 ? -18.324 -19.066 20.597 1.00 92.44 83 LYS A C 1
ATOM 665 O O . LYS A 1 83 ? -17.720 -20.094 20.317 1.00 92.44 83 LYS A O 1
ATOM 670 N N . PRO A 1 84 ? -18.948 -18.329 19.650 1.00 92.06 84 PRO A N 1
ATOM 671 C CA . PRO A 1 84 ? -18.952 -18.726 18.238 1.00 92.06 84 PRO A CA 1
ATOM 672 C C . PRO A 1 84 ? -17.555 -18.811 17.614 1.00 92.06 84 PRO A C 1
ATOM 674 O O . PRO A 1 84 ? -17.299 -19.725 16.838 1.00 92.06 84 PRO A O 1
ATOM 677 N N . ALA A 1 85 ? -16.643 -17.903 17.980 1.00 91.75 85 ALA A N 1
ATOM 678 C CA . ALA A 1 85 ? -15.274 -17.942 17.474 1.00 91.75 85 ALA A CA 1
ATOM 679 C C . ALA A 1 85 ? -14.540 -19.203 17.941 1.00 91.75 85 ALA A C 1
ATOM 681 O O . ALA A 1 85 ? -13.908 -19.878 17.138 1.00 91.75 85 ALA A O 1
ATOM 682 N N . ILE A 1 86 ? -14.669 -19.534 19.230 1.00 93.38 86 ILE A N 1
ATOM 683 C CA . ILE A 1 86 ? -14.002 -20.690 19.840 1.00 93.38 86 ILE A CA 1
ATOM 684 C C . ILE A 1 86 ? -14.568 -22.014 19.304 1.00 93.38 86 ILE A C 1
ATOM 686 O O . ILE A 1 86 ? -13.811 -22.938 19.033 1.00 93.38 86 ILE A O 1
ATOM 690 N N . GLU A 1 87 ? -15.893 -22.127 19.190 1.00 93.25 87 GLU A N 1
ATOM 691 C CA . GLU A 1 87 ? -16.556 -23.411 18.917 1.00 93.25 87 GLU A CA 1
ATOM 692 C C . GLU A 1 87 ? -16.797 -23.687 17.431 1.00 93.25 87 GLU A C 1
ATOM 694 O O . GLU A 1 87 ? -16.973 -24.846 17.062 1.00 93.25 87 GLU A O 1
ATOM 699 N N . VAL A 1 88 ? -16.857 -22.650 16.588 1.00 93.25 88 VAL A N 1
ATOM 700 C CA . VAL A 1 88 ? -17.283 -22.787 15.188 1.00 93.25 88 VAL A CA 1
ATOM 701 C C . VAL A 1 88 ? -16.276 -22.177 14.225 1.00 93.25 88 VAL A C 1
ATOM 703 O O . VAL A 1 88 ? -15.782 -22.887 13.361 1.00 93.25 88 VAL A O 1
ATOM 706 N N . GLU A 1 89 ? -15.977 -20.884 14.353 1.00 93.50 89 GLU A N 1
ATOM 707 C CA . GLU A 1 89 ? -15.224 -20.153 13.320 1.00 93.50 89 GLU A CA 1
ATOM 708 C C . GLU A 1 89 ? -13.766 -20.615 13.263 1.00 93.50 89 GLU A C 1
ATOM 710 O O . GLU A 1 89 ? -13.325 -21.090 12.228 1.00 93.50 89 GLU A O 1
ATOM 715 N N . ILE A 1 90 ? -13.036 -20.590 14.382 1.00 92.75 90 ILE A N 1
ATOM 716 C CA . ILE A 1 90 ? -11.610 -20.948 14.383 1.00 92.75 90 ILE A CA 1
ATOM 717 C C . ILE A 1 90 ? -11.380 -22.432 14.041 1.00 92.75 90 ILE A C 1
ATOM 719 O O . ILE A 1 90 ? -10.493 -22.704 13.237 1.00 92.75 90 ILE A O 1
ATOM 723 N N . PRO A 1 91 ? -12.155 -23.406 14.565 1.00 93.00 91 PRO A N 1
ATOM 724 C CA . PRO A 1 91 ? -11.993 -24.805 14.163 1.00 93.00 91 PRO A CA 1
ATOM 725 C C . PRO A 1 91 ? -12.330 -25.088 12.695 1.00 93.00 91 PRO A C 1
ATOM 727 O O . PRO A 1 91 ? -11.815 -26.052 12.138 1.00 93.00 91 PRO A O 1
ATOM 730 N N . ARG A 1 92 ? -13.228 -24.302 12.084 1.00 91.25 92 ARG A N 1
ATOM 731 C CA . ARG A 1 92 ? -13.680 -24.513 10.701 1.00 91.25 92 ARG A CA 1
ATOM 732 C C . ARG A 1 92 ? -12.837 -23.744 9.687 1.00 91.25 92 ARG A C 1
ATOM 734 O O . ARG A 1 92 ? -12.449 -24.309 8.674 1.00 91.25 92 ARG A O 1
ATOM 741 N N . ASP 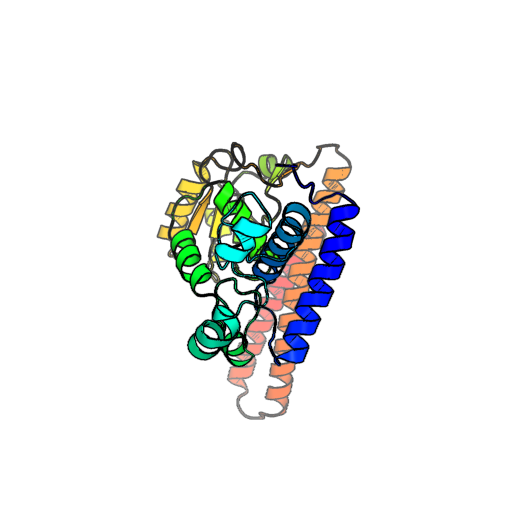A 1 93 ? -12.597 -22.469 9.965 1.00 87.88 93 ASP A N 1
ATOM 742 C CA . ASP A 1 93 ? -12.025 -21.491 9.036 1.00 87.88 93 ASP A CA 1
ATOM 743 C C . ASP A 1 93 ? -10.569 -21.146 9.396 1.00 87.88 93 ASP A C 1
ATOM 745 O O . ASP A 1 93 ? -9.906 -20.408 8.675 1.00 87.88 93 ASP A O 1
ATOM 749 N N . GLY A 1 94 ? -10.059 -21.629 10.534 1.00 91.19 94 GLY A N 1
ATOM 750 C CA . GLY A 1 94 ? -8.707 -21.336 11.012 1.00 91.19 94 GLY A CA 1
ATOM 751 C C . GLY A 1 94 ? -8.530 -19.926 11.585 1.00 91.19 94 GLY A C 1
ATOM 752 O O . GLY A 1 94 ? -7.480 -19.637 12.157 1.00 91.19 94 GLY A O 1
ATOM 753 N N . THR A 1 95 ? -9.551 -19.070 11.499 1.00 93.69 95 THR A N 1
ATOM 754 C CA . THR A 1 95 ? -9.579 -17.701 12.022 1.00 93.69 95 THR A CA 1
ATOM 755 C C . THR A 1 95 ? -10.959 -17.365 12.588 1.00 93.69 95 THR A C 1
ATOM 757 O O . THR A 1 95 ? -11.971 -17.957 12.213 1.00 93.69 95 THR A O 1
ATOM 760 N N . CYS A 1 96 ? -11.027 -16.431 13.534 1.00 92.31 96 CYS A N 1
ATOM 761 C CA . CYS A 1 96 ? -12.311 -15.878 13.966 1.00 92.31 96 CYS A CA 1
ATOM 762 C C . CYS A 1 96 ? -12.821 -14.847 12.958 1.00 92.31 96 CYS A C 1
ATOM 764 O O . CYS A 1 96 ? -12.042 -14.244 12.230 1.00 92.31 96 CYS A O 1
ATOM 766 N N . HIS A 1 97 ? -14.122 -14.555 12.974 1.00 90.56 97 HIS A N 1
ATOM 767 C CA . HIS A 1 97 ? -14.736 -13.632 12.013 1.00 90.56 97 HIS A CA 1
ATOM 768 C C . HIS A 1 97 ? -14.057 -12.254 11.946 1.00 90.56 97 HIS A C 1
ATOM 770 O O . HIS A 1 97 ? -14.029 -11.626 10.895 1.00 90.56 97 HIS A O 1
ATOM 776 N N . CYS A 1 98 ? -13.523 -11.768 13.070 1.00 88.31 98 CYS A N 1
ATOM 777 C CA . CYS A 1 98 ? -12.825 -10.488 13.115 1.00 88.31 98 CYS A CA 1
ATOM 778 C C . CYS A 1 98 ? -11.321 -10.578 12.818 1.00 88.31 98 CYS A C 1
ATOM 780 O O . CYS A 1 98 ? -10.657 -9.555 12.859 1.00 88.31 98 CYS A O 1
ATOM 782 N N . GLY A 1 99 ? -10.747 -11.761 12.607 1.00 90.50 99 GLY A N 1
ATOM 783 C CA . GLY A 1 99 ? -9.335 -11.941 12.253 1.00 90.50 99 GLY A CA 1
ATOM 784 C C . GLY A 1 99 ? -8.330 -11.854 13.408 1.00 90.50 99 GLY A C 1
ATOM 785 O O . GLY A 1 99 ? -7.227 -12.363 13.278 1.00 90.50 99 GLY A O 1
ATOM 786 N N . ILE A 1 100 ? -8.685 -11.287 14.570 1.00 94.38 100 ILE A N 1
ATOM 787 C CA . ILE A 1 100 ? -7.719 -11.065 15.675 1.00 94.38 100 ILE A CA 1
ATOM 788 C C . ILE A 1 100 ? -7.115 -12.342 16.290 1.00 94.38 100 ILE A C 1
ATOM 790 O O . ILE A 1 100 ? -6.082 -12.278 16.953 1.00 94.38 100 ILE A O 1
ATOM 794 N N . PHE A 1 101 ? -7.764 -13.491 16.100 1.00 96.69 101 PHE A N 1
ATOM 795 C CA . PHE A 1 101 ? -7.304 -14.795 16.572 1.00 96.69 101 PHE A CA 1
ATOM 796 C C . PHE A 1 101 ? -7.301 -15.780 15.410 1.00 96.69 101 PHE A C 1
ATOM 798 O O . PHE A 1 101 ? -8.356 -16.031 14.821 1.00 96.69 101 PHE A O 1
ATOM 805 N N . CYS A 1 102 ? -6.127 -16.337 15.127 1.00 94.94 102 CYS A N 1
ATOM 806 C CA . CYS A 1 102 ? -5.877 -17.299 14.065 1.00 94.94 102 CYS A CA 1
ATOM 807 C C . CYS A 1 102 ? -5.181 -18.550 14.620 1.00 94.94 102 CYS A C 1
ATOM 809 O O . CYS A 1 102 ? -4.489 -18.514 15.638 1.00 94.94 102 CYS A O 1
ATOM 811 N N . THR A 1 103 ? -5.344 -19.671 13.933 1.00 95.75 103 THR A N 1
ATOM 812 C CA . THR A 1 103 ? -4.492 -20.851 14.108 1.00 95.75 103 THR A CA 1
ATOM 813 C C . THR A 1 103 ? -3.159 -20.646 13.393 1.00 95.75 103 THR A C 1
ATOM 815 O O . THR A 1 103 ? -3.070 -19.855 12.454 1.00 95.75 103 THR A O 1
ATOM 818 N N . GLN A 1 104 ? -2.125 -21.379 13.812 1.00 93.56 104 GLN A N 1
ATOM 819 C CA . GLN A 1 104 ? -0.837 -21.354 13.113 1.00 93.56 104 GLN A CA 1
ATOM 820 C C . GLN A 1 104 ? -0.986 -21.821 11.657 1.00 93.56 104 GLN A C 1
ATOM 822 O O . GLN A 1 104 ? -0.456 -21.187 10.757 1.00 93.56 104 GLN A O 1
ATOM 827 N N . GLU A 1 105 ? -1.795 -22.857 11.420 1.00 92.19 105 GLU A N 1
ATOM 828 C CA . GLU A 1 105 ? -2.067 -23.385 10.078 1.00 92.19 105 GLU A CA 1
ATOM 829 C C . GLU A 1 105 ? -2.703 -22.345 9.144 1.00 92.19 105 GLU A C 1
ATOM 831 O O . GLU A 1 105 ? -2.345 -22.278 7.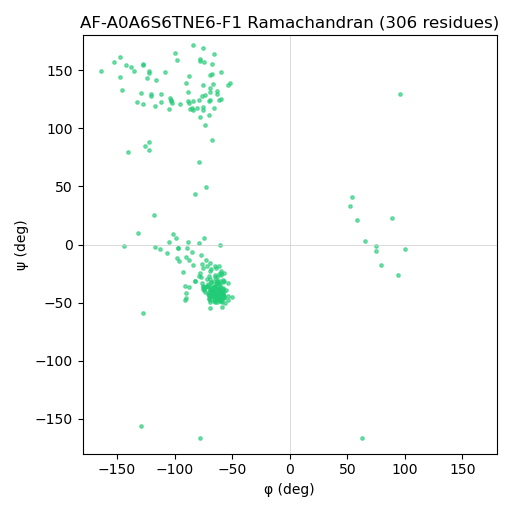970 1.00 92.19 105 GLU A O 1
ATOM 836 N N . TYR A 1 106 ? -3.616 -21.508 9.650 1.00 91.50 106 TYR A N 1
ATOM 837 C CA . TYR A 1 106 ? -4.186 -20.410 8.865 1.00 91.50 106 TYR A CA 1
ATOM 838 C C . TYR A 1 106 ? -3.114 -19.400 8.455 1.00 91.50 106 TYR A C 1
ATOM 840 O O . TYR A 1 106 ? -3.072 -18.995 7.300 1.00 91.50 106 TYR A O 1
ATOM 848 N N . VAL A 1 107 ? -2.245 -19.007 9.392 1.00 89.56 107 VAL A N 1
ATOM 849 C CA . VAL A 1 107 ? -1.159 -18.049 9.137 1.00 89.56 107 VAL A CA 1
ATOM 850 C C . VAL A 1 107 ? -0.157 -18.604 8.130 1.00 89.56 107 VAL A C 1
ATOM 852 O O . VAL A 1 107 ? 0.237 -17.886 7.217 1.00 89.56 107 VAL A O 1
ATOM 855 N N . ASP A 1 108 ? 0.210 -19.877 8.257 1.00 88.44 108 ASP A N 1
ATOM 856 C CA . ASP A 1 108 ? 1.182 -20.526 7.372 1.00 88.44 108 ASP A CA 1
ATOM 857 C C . ASP A 1 108 ? 0.661 -20.649 5.929 1.00 88.44 108 ASP A C 1
ATOM 859 O O . ASP A 1 108 ? 1.440 -20.584 4.980 1.00 88.44 108 ASP A O 1
ATOM 863 N N . ASN A 1 109 ? -0.656 -20.801 5.762 1.00 85.81 109 ASN A N 1
ATOM 864 C CA . ASN A 1 109 ? -1.319 -20.894 4.460 1.00 85.81 109 ASN A CA 1
ATOM 865 C C . ASN A 1 109 ? -1.941 -19.567 3.995 1.00 85.81 109 ASN A C 1
ATOM 867 O O . ASN A 1 109 ? -2.638 -19.539 2.978 1.00 85.81 109 ASN A O 1
ATOM 871 N N . TYR A 1 110 ? -1.731 -18.472 4.730 1.00 82.69 110 TYR A N 1
ATOM 872 C CA . TYR A 1 110 ? -2.310 -17.182 4.386 1.00 82.69 110 TYR A CA 1
ATOM 873 C C . TYR A 1 110 ? -1.639 -16.627 3.127 1.00 82.69 110 TYR A C 1
ATOM 875 O O . TYR A 1 110 ? -0.478 -16.222 3.143 1.00 82.69 110 TYR A O 1
ATOM 883 N N . SER A 1 111 ? -2.392 -16.575 2.033 1.00 70.06 111 SER A N 1
ATOM 884 C CA . SER A 1 111 ? -2.045 -15.818 0.832 1.00 70.06 111 SER A CA 1
ATOM 885 C C . SER A 1 111 ? -2.902 -14.557 0.787 1.00 70.06 111 SER A C 1
ATOM 887 O O . SER A 1 111 ? -4.130 -14.668 0.822 1.00 70.06 111 SER A O 1
ATOM 889 N N . ASP A 1 112 ? -2.283 -13.380 0.672 1.00 62.06 112 ASP A N 1
ATOM 890 C CA . ASP A 1 112 ? -2.964 -12.075 0.600 1.00 62.06 112 ASP A CA 1
ATOM 891 C C . ASP A 1 112 ? -3.665 -11.851 -0.764 1.00 62.06 112 ASP A C 1
ATOM 893 O O . ASP A 1 112 ? -3.486 -10.834 -1.433 1.00 62.06 112 ASP A O 1
ATOM 897 N N . ASN A 1 113 ? -4.462 -12.830 -1.211 1.00 52.44 113 ASN A N 1
ATOM 898 C CA . ASN A 1 113 ? -5.105 -12.840 -2.530 1.00 52.44 113 ASN A CA 1
ATOM 899 C C . ASN A 1 113 ? -6.196 -11.765 -2.670 1.00 52.44 113 ASN A C 1
ATOM 901 O O . ASN A 1 113 ? -6.521 -11.360 -3.782 1.00 52.44 113 ASN A O 1
ATOM 905 N N . GLU A 1 114 ? -6.749 -11.249 -1.564 1.00 48.84 114 GLU A N 1
ATOM 906 C CA . GLU A 1 114 ? -7.702 -10.129 -1.635 1.00 48.84 114 GLU A CA 1
ATOM 907 C C . GLU A 1 114 ? -7.036 -8.811 -2.064 1.00 48.84 114 GLU A C 1
ATOM 909 O O . GLU A 1 114 ? -7.713 -7.928 -2.603 1.00 48.84 114 GLU A O 1
ATOM 914 N N . ASN A 1 115 ? -5.720 -8.682 -1.863 1.00 49.09 115 ASN A N 1
ATOM 915 C CA . ASN A 1 115 ? -4.946 -7.520 -2.280 1.00 49.09 115 ASN A CA 1
ATOM 916 C C . ASN A 1 115 ? -4.401 -7.729 -3.702 1.00 49.09 115 ASN A C 1
ATOM 918 O O . ASN A 1 115 ? -4.531 -6.827 -4.521 1.00 49.09 115 ASN A O 1
ATOM 922 N N . SER A 1 116 ? -3.905 -8.927 -4.050 1.00 46.16 116 SER A N 1
ATOM 923 C CA . SER A 1 116 ? -3.344 -9.188 -5.388 1.00 46.16 116 SER A CA 1
ATOM 924 C C . SER A 1 116 ? -4.358 -9.025 -6.519 1.00 46.16 116 SER A C 1
ATOM 926 O O . SER A 1 116 ? -4.029 -8.404 -7.521 1.00 46.16 116 SER A O 1
ATOM 928 N N . ASP A 1 117 ? -5.598 -9.500 -6.365 1.00 49.03 117 ASP A N 1
ATOM 929 C CA . ASP A 1 117 ? -6.588 -9.458 -7.454 1.00 49.03 117 ASP A CA 1
ATOM 930 C C . ASP A 1 117 ? -7.130 -8.039 -7.697 1.00 49.03 117 ASP A C 1
ATOM 932 O O . ASP A 1 117 ? -7.332 -7.618 -8.839 1.00 49.03 117 ASP A O 1
ATOM 936 N N . LYS A 1 118 ? -7.314 -7.252 -6.628 1.00 52.47 118 LYS A N 1
ATOM 937 C CA . LYS A 1 118 ? -7.663 -5.824 -6.734 1.00 52.47 118 LYS A CA 1
ATOM 938 C C . LYS A 1 118 ? -6.509 -4.999 -7.285 1.00 52.47 118 LYS A C 1
ATOM 940 O O . LYS A 1 118 ? -6.735 -4.074 -8.058 1.00 52.47 118 LYS A O 1
ATOM 945 N N . LEU A 1 119 ? -5.288 -5.325 -6.879 1.00 52.28 119 LEU A N 1
ATOM 946 C CA . LEU A 1 119 ? -4.084 -4.603 -7.254 1.00 52.28 119 LEU A CA 1
ATOM 947 C C . LEU A 1 119 ? -3.666 -4.904 -8.696 1.00 52.28 119 LEU A C 1
ATOM 949 O O . LEU A 1 119 ? -3.295 -3.993 -9.424 1.00 52.28 119 LEU A O 1
ATOM 953 N N . GLN A 1 120 ? -3.838 -6.141 -9.158 1.00 58.38 120 GLN A N 1
ATOM 954 C CA . GLN A 1 120 ? -3.649 -6.518 -10.557 1.00 58.38 120 GLN A CA 1
ATOM 955 C C . GLN A 1 120 ? -4.725 -5.893 -11.461 1.00 58.38 120 GLN A C 1
ATOM 957 O O . GLN A 1 120 ? -4.428 -5.506 -12.590 1.00 58.38 120 GLN A O 1
ATOM 962 N N . ALA A 1 121 ? -5.949 -5.697 -10.949 1.00 60.75 121 ALA A N 1
ATOM 963 C CA . ALA A 1 121 ? -6.963 -4.884 -11.621 1.00 60.75 121 ALA A CA 1
ATOM 964 C C . ALA A 1 121 ? -6.569 -3.393 -11.678 1.00 60.75 121 ALA A C 1
ATOM 966 O O . ALA A 1 121 ? -6.720 -2.775 -12.728 1.00 60.75 121 ALA A O 1
ATOM 967 N N . LEU A 1 122 ? -5.982 -2.833 -10.615 1.00 62.53 122 LEU A N 1
ATOM 968 C CA . LEU A 1 122 ? -5.448 -1.461 -10.603 1.00 62.53 122 LEU A CA 1
ATOM 969 C C . LEU A 1 122 ? -4.272 -1.280 -11.581 1.00 62.53 122 LEU A C 1
ATOM 971 O O . LEU A 1 122 ? -4.212 -0.279 -12.284 1.00 62.53 122 LEU A O 1
ATOM 975 N N . MET A 1 123 ? -3.386 -2.275 -11.709 1.00 63.75 123 MET A N 1
ATOM 976 C CA . MET A 1 123 ? -2.305 -2.285 -12.712 1.00 63.75 123 MET A CA 1
ATOM 977 C C . MET A 1 123 ? -2.816 -2.345 -14.159 1.00 63.75 123 MET A C 1
ATOM 979 O O . MET A 1 123 ? -2.063 -2.048 -15.085 1.00 63.75 123 MET A O 1
ATOM 983 N N . SER A 1 124 ? -4.072 -2.758 -14.364 1.00 65.25 124 SER A N 1
ATOM 984 C CA . SER A 1 124 ? -4.692 -2.836 -15.691 1.00 65.25 124 SER A CA 1
ATOM 985 C C . SER A 1 124 ? -5.349 -1.527 -16.138 1.00 65.25 124 SER A C 1
ATOM 987 O O . SER A 1 124 ? -5.667 -1.377 -17.319 1.00 65.25 124 SER A O 1
ATOM 989 N N . GLU A 1 125 ? -5.5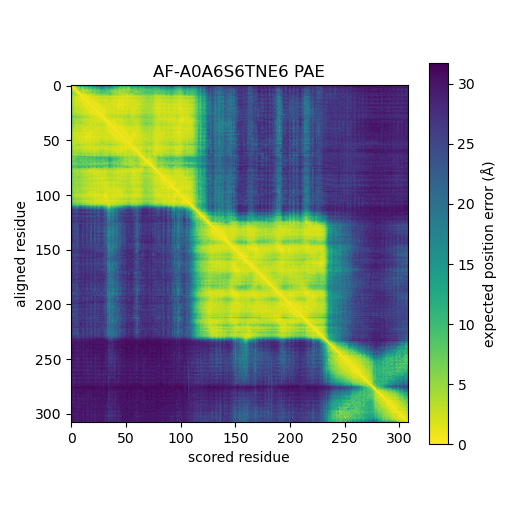34 -0.565 -15.227 1.00 77.31 125 GLU A N 1
ATOM 990 C CA . GLU A 1 125 ? -6.102 0.738 -15.566 1.00 77.31 125 GLU A CA 1
ATOM 991 C C . GLU A 1 125 ? -5.064 1.612 -16.281 1.00 77.31 125 GLU A C 1
ATOM 993 O O . GLU A 1 125 ? -3.939 1.803 -15.817 1.00 77.31 125 GLU A O 1
ATOM 998 N N . GLU A 1 126 ? -5.429 2.157 -17.444 1.00 82.56 126 GLU A N 1
ATOM 999 C CA . GLU A 1 126 ? -4.514 2.990 -18.235 1.00 82.56 126 GLU A CA 1
ATOM 1000 C C . GLU A 1 126 ? -4.263 4.360 -17.597 1.00 82.56 126 GLU A C 1
ATOM 1002 O O . GLU A 1 126 ? -3.196 4.947 -17.790 1.00 82.56 126 GLU A O 1
ATOM 1007 N N . ASP A 1 127 ? -5.246 4.862 -16.856 1.00 86.88 127 ASP A N 1
ATOM 1008 C CA . ASP A 1 127 ? -5.222 6.128 -16.141 1.00 86.88 127 ASP A CA 1
ATOM 1009 C C . ASP A 1 127 ? -5.645 5.884 -14.696 1.00 86.88 127 ASP A C 1
ATOM 1011 O O . ASP A 1 127 ? -6.665 5.249 -14.448 1.00 86.88 127 ASP A O 1
ATOM 1015 N N . MET A 1 128 ? -4.854 6.388 -13.752 1.00 88.88 128 MET A N 1
ATOM 1016 C CA . MET A 1 128 ? -5.099 6.238 -12.320 1.00 88.88 128 MET A CA 1
ATOM 1017 C C . MET A 1 128 ? -5.199 7.598 -11.643 1.00 88.88 128 MET A C 1
ATOM 1019 O O . MET A 1 128 ? -4.505 8.546 -12.012 1.00 88.88 128 MET A O 1
ATOM 1023 N N . ASP A 1 129 ? -6.026 7.691 -10.606 1.00 90.06 129 ASP A N 1
ATOM 1024 C CA . ASP A 1 129 ? -6.223 8.932 -9.865 1.00 90.06 129 ASP A CA 1
ATOM 1025 C C . ASP A 1 129 ? -5.154 9.168 -8.775 1.00 90.06 129 ASP A C 1
ATOM 1027 O O . ASP A 1 129 ? -4.332 8.311 -8.433 1.00 90.06 129 ASP A O 1
ATOM 1031 N N . SER A 1 130 ? -5.176 10.366 -8.181 1.00 89.56 130 SER A N 1
ATOM 1032 C CA . SER A 1 130 ? -4.238 10.732 -7.110 1.00 89.56 130 SER A CA 1
ATOM 1033 C C . SER A 1 130 ? -4.339 9.839 -5.870 1.00 89.56 130 SER A C 1
ATOM 1035 O O . SER A 1 130 ? -3.334 9.695 -5.179 1.00 89.56 130 SER A O 1
ATOM 1037 N N . GLN A 1 131 ? -5.521 9.309 -5.539 1.00 87.12 131 GLN A N 1
ATOM 1038 C CA . GLN A 1 131 ? -5.705 8.483 -4.337 1.00 87.12 131 GLN A CA 1
ATOM 1039 C C . GLN A 1 131 ? -5.115 7.091 -4.543 1.00 87.12 131 GLN A C 1
ATOM 1041 O O . GLN A 1 131 ? -4.566 6.491 -3.623 1.00 87.12 131 GLN A O 1
ATOM 1046 N N . THR A 1 132 ? -5.233 6.587 -5.764 1.00 88.94 132 THR A N 1
ATOM 1047 C CA . THR A 1 132 ? -4.676 5.316 -6.194 1.00 88.94 132 THR A CA 1
ATOM 1048 C C . THR A 1 132 ? -3.159 5.365 -6.157 1.00 88.94 132 THR A C 1
ATOM 1050 O O . THR A 1 132 ? -2.550 4.520 -5.508 1.00 88.94 132 THR A O 1
ATOM 1053 N N . LEU A 1 133 ? -2.544 6.400 -6.739 1.00 90.62 133 LEU A N 1
ATOM 1054 C CA . LEU A 1 133 ? -1.089 6.560 -6.688 1.00 90.62 133 LEU A CA 1
ATOM 1055 C C . LEU A 1 133 ? -0.553 6.645 -5.248 1.00 90.62 133 LEU A C 1
ATOM 1057 O O . LEU A 1 133 ? 0.474 6.047 -4.944 1.00 90.62 133 LEU A O 1
ATOM 1061 N N . GLU A 1 134 ? -1.247 7.344 -4.348 1.00 90.38 134 GLU A N 1
ATOM 1062 C CA . GLU A 1 134 ? -0.843 7.439 -2.937 1.00 90.38 134 GLU A CA 1
ATOM 1063 C C . GLU A 1 134 ? -0.833 6.066 -2.240 1.00 90.38 134 GLU A C 1
ATOM 1065 O O . GLU A 1 134 ? 0.117 5.731 -1.529 1.00 90.38 134 GLU A O 1
ATOM 1070 N N . LYS A 1 135 ? -1.852 5.237 -2.500 1.00 87.62 135 LYS A N 1
ATOM 1071 C CA . LYS A 1 135 ? -1.906 3.858 -1.993 1.00 87.62 135 LYS A CA 1
ATOM 1072 C C . LYS A 1 135 ? -0.778 3.003 -2.556 1.00 87.62 135 LYS A C 1
ATOM 1074 O O . LYS A 1 135 ? -0.129 2.301 -1.790 1.00 87.62 135 LYS A O 1
ATOM 1079 N N . LEU A 1 136 ? -0.527 3.094 -3.864 1.00 88.56 136 LEU A N 1
ATOM 1080 C CA . LEU A 1 136 ? 0.553 2.351 -4.515 1.00 88.56 136 LEU A CA 1
ATOM 1081 C C . LEU A 1 136 ? 1.915 2.720 -3.925 1.00 88.56 136 LEU A C 1
ATOM 1083 O O . LEU A 1 136 ? 2.724 1.838 -3.665 1.00 88.56 136 LEU A O 1
ATOM 1087 N N . LEU A 1 137 ? 2.159 4.007 -3.660 1.00 88.44 137 LEU A N 1
ATOM 1088 C CA . LEU A 1 137 ? 3.393 4.462 -3.015 1.00 88.44 137 LEU A CA 1
ATOM 1089 C C . LEU A 1 137 ? 3.554 3.889 -1.602 1.00 88.44 137 LEU A C 1
ATOM 1091 O O . LEU A 1 137 ? 4.633 3.414 -1.273 1.00 88.44 137 LEU A O 1
ATOM 1095 N N . THR A 1 138 ? 2.481 3.853 -0.807 1.00 85.06 138 THR A N 1
ATOM 1096 C CA . THR A 1 138 ? 2.520 3.233 0.532 1.00 85.06 138 THR A CA 1
ATOM 1097 C C . THR A 1 138 ? 2.830 1.735 0.439 1.00 85.06 138 THR A C 1
ATOM 1099 O O . THR A 1 138 ? 3.728 1.245 1.111 1.00 85.06 138 THR A O 1
ATOM 1102 N N . GLN A 1 139 ? 2.158 1.016 -0.464 1.00 83.00 139 GLN A N 1
ATOM 1103 C CA . GLN A 1 139 ? 2.398 -0.416 -0.688 1.00 83.00 139 GLN A CA 1
ATOM 1104 C C . GLN A 1 139 ? 3.812 -0.708 -1.192 1.00 83.00 139 GLN A C 1
ATOM 1106 O O . GLN A 1 139 ? 4.394 -1.746 -0.878 1.00 83.00 139 GLN A O 1
ATOM 1111 N N . ARG A 1 140 ? 4.385 0.207 -1.974 1.00 86.19 140 ARG A N 1
ATOM 1112 C CA . ARG A 1 140 ? 5.778 0.119 -2.400 1.00 86.19 140 ARG A CA 1
ATOM 1113 C C . ARG A 1 140 ? 6.744 0.287 -1.233 1.00 86.19 140 ARG A C 1
ATOM 1115 O O . ARG A 1 140 ? 7.706 -0.474 -1.159 1.00 86.19 140 ARG A O 1
ATOM 1122 N N . ASP A 1 141 ? 6.489 1.227 -0.327 1.00 81.75 141 ASP A N 1
ATOM 1123 C CA . ASP A 1 141 ? 7.311 1.418 0.875 1.00 81.75 141 ASP A CA 1
ATOM 1124 C C . ASP A 1 141 ? 7.252 0.189 1.805 1.00 81.75 141 ASP A C 1
ATOM 1126 O O . ASP A 1 141 ? 8.269 -0.208 2.381 1.00 81.75 141 ASP A O 1
ATOM 1130 N N . ASP A 1 142 ? 6.097 -0.480 1.862 1.00 78.50 142 ASP A N 1
ATOM 1131 C CA . ASP A 1 142 ? 5.887 -1.726 2.612 1.00 78.50 142 ASP A CA 1
ATOM 1132 C C . ASP A 1 142 ? 6.431 -2.985 1.892 1.00 78.50 142 ASP A C 1
ATOM 1134 O O . ASP A 1 142 ? 6.352 -4.094 2.420 1.00 78.50 142 ASP A O 1
ATOM 1138 N N . ASN A 1 143 ? 7.050 -2.835 0.711 1.00 75.56 143 ASN A N 1
ATOM 1139 C CA . ASN A 1 143 ? 7.516 -3.919 -0.173 1.00 75.56 143 ASN A CA 1
ATOM 1140 C C . ASN A 1 143 ? 6.413 -4.893 -0.639 1.00 75.56 143 ASN A C 1
ATOM 1142 O O . ASN A 1 143 ? 6.714 -6.005 -1.076 1.00 75.56 143 ASN A O 1
ATOM 1146 N N . GLU A 1 144 ? 5.144 -4.485 -0.590 1.00 72.25 144 GLU A N 1
ATOM 1147 C CA . GLU A 1 144 ? 4.013 -5.262 -1.111 1.00 72.25 144 GLU A CA 1
ATOM 1148 C C . GLU A 1 144 ? 3.915 -5.169 -2.642 1.00 72.25 144 GLU A C 1
ATOM 1150 O O . GLU A 1 144 ? 3.378 -6.067 -3.291 1.00 72.25 144 GLU A O 1
ATOM 1155 N N . MET A 1 145 ? 4.448 -4.093 -3.235 1.00 76.69 145 MET A N 1
ATOM 1156 C CA . MET A 1 145 ? 4.384 -3.861 -4.675 1.00 76.69 145 MET A CA 1
ATOM 1157 C C . MET A 1 145 ? 5.626 -3.167 -5.235 1.00 76.69 145 MET A C 1
ATOM 1159 O O . MET A 1 145 ? 6.058 -2.129 -4.745 1.00 76.69 145 MET A O 1
ATOM 1163 N N . ALA A 1 146 ? 6.151 -3.688 -6.343 1.00 82.00 146 ALA A N 1
ATOM 1164 C CA . ALA A 1 146 ? 7.229 -3.049 -7.087 1.00 82.00 146 ALA A CA 1
ATOM 1165 C C . ALA A 1 146 ? 6.683 -2.342 -8.333 1.00 82.00 146 ALA A C 1
ATOM 1167 O O . ALA A 1 146 ? 6.078 -2.970 -9.203 1.00 82.00 146 ALA A O 1
ATOM 1168 N N . PHE A 1 147 ? 6.925 -1.037 -8.434 1.00 90.62 147 PHE A N 1
ATOM 1169 C CA . PHE A 1 147 ? 6.656 -0.257 -9.639 1.00 90.62 147 PHE A CA 1
ATOM 1170 C C . PHE A 1 147 ? 7.599 0.941 -9.725 1.00 90.62 147 PHE A C 1
ATOM 1172 O O . PHE A 1 147 ? 8.108 1.424 -8.707 1.00 90.62 147 PHE A O 1
ATOM 1179 N N . ARG A 1 148 ? 7.801 1.444 -10.943 1.00 90.94 148 ARG A N 1
ATOM 1180 C CA . ARG A 1 148 ? 8.628 2.622 -11.210 1.00 90.94 148 ARG A CA 1
ATOM 1181 C C . ARG A 1 148 ? 7.761 3.840 -11.473 1.00 90.94 148 ARG A C 1
ATOM 1183 O O . ARG A 1 148 ? 6.935 3.829 -12.384 1.00 90.94 148 ARG A O 1
ATOM 1190 N N . LEU A 1 149 ? 7.981 4.899 -10.703 1.00 94.06 149 LEU A N 1
ATOM 1191 C CA . LEU A 1 149 ? 7.332 6.191 -10.876 1.00 94.06 149 LEU A CA 1
ATOM 1192 C C . LEU A 1 149 ? 8.235 7.112 -11.704 1.00 94.06 14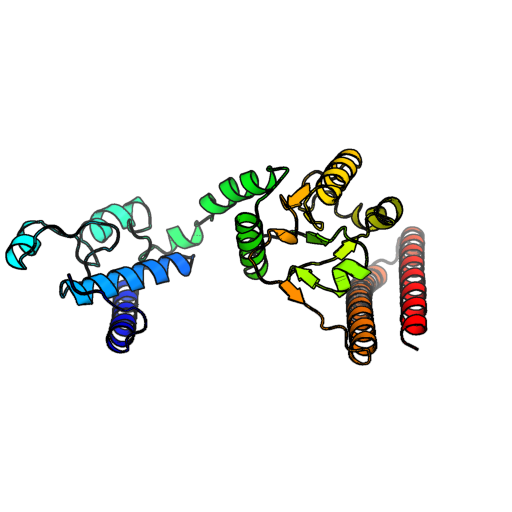9 LEU A C 1
ATOM 1194 O O . LEU A 1 149 ? 9.367 7.403 -11.311 1.00 94.06 149 LEU A O 1
ATOM 1198 N N . ILE A 1 150 ? 7.731 7.576 -12.846 1.00 93.94 150 ILE A N 1
ATOM 1199 C CA . ILE A 1 150 ? 8.486 8.369 -13.818 1.00 93.94 150 ILE A CA 1
ATOM 1200 C C . ILE A 1 150 ? 7.824 9.735 -14.026 1.00 93.94 150 ILE A C 1
ATOM 1202 O O . ILE A 1 150 ? 6.646 9.834 -14.373 1.00 93.94 150 ILE A O 1
ATOM 1206 N N . ASP A 1 151 ? 8.612 10.796 -13.886 1.00 94.12 151 ASP A N 1
ATOM 1207 C CA . ASP A 1 151 ? 8.221 12.153 -14.263 1.00 94.12 151 ASP A CA 1
ATOM 1208 C C . ASP A 1 151 ? 8.576 12.398 -15.729 1.00 94.12 151 ASP A C 1
ATOM 1210 O O . ASP A 1 151 ? 9.737 12.258 -16.102 1.00 94.12 151 ASP A O 1
ATOM 1214 N N . VAL A 1 152 ? 7.605 12.771 -16.565 1.00 93.19 152 VAL A N 1
ATOM 1215 C CA . VAL A 1 152 ? 7.859 13.061 -17.991 1.00 93.19 152 VAL A CA 1
ATOM 1216 C C . VAL A 1 152 ? 7.936 14.553 -18.316 1.00 93.19 152 VAL A C 1
ATOM 1218 O O . VAL A 1 152 ? 7.915 14.958 -19.484 1.00 93.19 152 VAL A O 1
ATOM 1221 N N . ARG A 1 153 ? 7.956 15.407 -17.287 1.00 91.12 153 ARG A N 1
ATOM 1222 C CA . ARG A 1 153 ? 8.114 16.857 -17.453 1.00 91.12 153 ARG A CA 1
ATOM 1223 C C . ARG A 1 153 ? 9.553 17.231 -17.790 1.00 91.12 153 ARG A C 1
ATOM 1225 O O . ARG A 1 153 ? 10.461 16.414 -17.711 1.00 91.12 153 ARG A O 1
ATOM 1232 N N . GLU A 1 154 ? 9.751 18.486 -18.172 1.00 89.12 154 GLU A N 1
ATOM 1233 C CA . GLU A 1 154 ? 11.095 19.009 -18.414 1.00 89.12 154 GLU A CA 1
ATOM 1234 C C . GLU A 1 154 ? 11.833 19.255 -17.088 1.00 89.12 154 GLU A C 1
ATOM 1236 O O . GLU A 1 154 ? 11.203 19.464 -16.047 1.00 89.12 154 GLU A O 1
ATOM 1241 N N . GLU A 1 155 ? 13.168 19.277 -17.132 1.00 84.94 155 GLU A N 1
ATOM 1242 C CA . GLU A 1 155 ? 14.030 19.444 -15.949 1.00 84.94 155 GLU A CA 1
ATOM 1243 C C . GLU A 1 155 ? 13.626 20.644 -15.088 1.00 84.94 155 GLU A C 1
ATOM 1245 O O . GLU A 1 155 ? 13.445 20.499 -13.883 1.00 84.94 155 GLU A O 1
ATOM 1250 N N . MET A 1 156 ? 13.356 21.790 -15.719 1.00 79.56 156 MET A N 1
ATOM 1251 C CA . MET A 1 156 ? 12.947 23.013 -15.019 1.00 79.56 156 MET A CA 1
ATOM 1252 C C . MET A 1 156 ? 11.673 22.822 -14.178 1.00 79.56 156 MET A C 1
ATOM 1254 O O . MET A 1 156 ? 11.569 23.367 -13.085 1.00 79.56 156 MET A O 1
ATOM 1258 N N . GLU A 1 157 ? 10.703 22.034 -14.655 1.00 84.75 157 GLU A N 1
ATOM 1259 C CA . GLU A 1 157 ? 9.455 21.774 -13.923 1.00 84.75 157 GLU A CA 1
ATOM 1260 C C . GLU A 1 157 ? 9.655 20.771 -12.776 1.00 84.75 157 GLU A C 1
ATOM 1262 O O . GLU A 1 157 ? 8.958 20.838 -11.760 1.00 84.75 157 GLU A O 1
ATOM 1267 N N . ASN A 1 158 ? 10.558 19.802 -12.957 1.00 85.19 158 ASN A N 1
ATOM 1268 C CA . ASN A 1 158 ? 10.918 18.821 -11.933 1.00 85.19 158 ASN A CA 1
ATOM 1269 C C . ASN A 1 158 ? 11.741 19.465 -10.806 1.00 85.19 158 ASN A C 1
ATOM 1271 O O . ASN A 1 158 ? 11.561 19.126 -9.636 1.00 85.19 158 ASN A O 1
ATOM 1275 N N . ASP A 1 159 ? 12.598 20.425 -11.154 1.00 81.19 159 ASP A N 1
ATOM 1276 C CA . ASP A 1 159 ? 13.391 21.193 -10.200 1.00 81.19 159 ASP A CA 1
ATOM 1277 C C . ASP A 1 159 ? 12.516 22.048 -9.285 1.00 81.19 159 ASP A C 1
ATOM 1279 O O . ASP A 1 159 ? 12.809 22.140 -8.097 1.00 81.19 159 ASP A O 1
ATOM 1283 N N . GLU A 1 160 ? 11.416 22.615 -9.785 1.00 80.81 160 GLU A N 1
ATOM 1284 C CA . GLU A 1 160 ? 10.465 23.358 -8.950 1.00 80.81 160 GLU A CA 1
ATOM 1285 C C . GLU A 1 160 ? 9.777 22.461 -7.913 1.00 80.81 160 GLU A C 1
ATOM 1287 O O . GLU A 1 160 ? 9.664 22.816 -6.733 1.00 80.81 160 GLU A O 1
ATOM 1292 N N . ALA A 1 161 ? 9.282 21.306 -8.358 1.00 86.06 161 ALA A N 1
ATOM 1293 C CA . ALA A 1 161 ? 8.600 20.352 -7.500 1.00 86.06 161 ALA A CA 1
ATOM 1294 C C . ALA A 1 161 ? 8.482 18.980 -8.159 1.00 86.06 161 ALA A C 1
ATOM 1296 O O . ALA A 1 161 ? 8.268 18.914 -9.366 1.00 86.06 161 ALA A O 1
ATOM 1297 N N . PHE A 1 162 ? 8.484 17.898 -7.382 1.00 91.12 162 PHE A N 1
ATOM 1298 C CA . PHE A 1 162 ? 8.227 16.538 -7.873 1.00 91.12 162 PHE A CA 1
ATOM 1299 C C . PHE A 1 162 ? 7.524 15.667 -6.820 1.00 91.12 162 PHE A C 1
ATOM 1301 O O . PHE A 1 162 ? 7.509 15.999 -5.633 1.00 91.12 162 PHE A O 1
ATOM 1308 N N . ILE A 1 163 ? 6.898 14.570 -7.255 1.00 92.81 163 ILE A N 1
ATOM 1309 C CA . ILE A 1 163 ? 6.203 13.639 -6.353 1.00 92.81 163 ILE A CA 1
ATOM 1310 C C . ILE A 1 163 ? 7.246 12.830 -5.576 1.00 92.81 163 ILE A C 1
ATOM 1312 O O . ILE A 1 163 ? 8.147 12.241 -6.178 1.00 92.81 163 ILE A O 1
ATOM 1316 N N . ILE A 1 164 ? 7.137 12.777 -4.247 1.00 89.19 164 ILE A N 1
ATOM 1317 C CA . ILE A 1 164 ? 8.043 11.957 -3.430 1.00 89.19 164 ILE A CA 1
ATOM 1318 C C . ILE A 1 164 ? 7.855 10.481 -3.807 1.00 89.19 164 ILE A C 1
ATOM 1320 O O . ILE A 1 164 ? 6.727 10.011 -3.919 1.00 89.19 164 ILE A O 1
ATOM 1324 N N . GLY A 1 165 ? 8.964 9.774 -4.038 1.00 87.56 165 GLY A N 1
ATOM 1325 C CA . GLY A 1 165 ? 8.970 8.394 -4.544 1.00 87.56 165 GLY A CA 1
ATOM 1326 C C . GLY A 1 165 ? 9.255 8.267 -6.046 1.00 87.56 165 GLY A C 1
ATOM 1327 O O . GLY A 1 165 ? 9.388 7.148 -6.538 1.00 87.56 165 GLY A O 1
ATOM 1328 N N . THR A 1 166 ? 9.397 9.390 -6.764 1.00 91.62 166 THR A N 1
ATOM 1329 C CA . THR A 1 166 ? 9.805 9.407 -8.182 1.00 91.62 166 THR A CA 1
ATOM 1330 C C . THR A 1 166 ? 11.194 8.795 -8.362 1.00 91.62 166 THR A C 1
ATOM 1332 O O . THR A 1 166 ? 12.160 9.261 -7.760 1.00 91.62 166 THR A O 1
ATOM 1335 N N . ASP A 1 167 ? 11.298 7.783 -9.224 1.00 89.50 167 ASP A N 1
ATOM 1336 C CA . ASP A 1 167 ? 12.546 7.065 -9.502 1.00 89.50 167 ASP A CA 1
ATOM 1337 C C . ASP A 1 167 ? 13.364 7.720 -10.608 1.00 89.50 167 ASP A C 1
ATOM 1339 O O . ASP A 1 167 ? 14.593 7.683 -10.587 1.00 89.50 167 ASP A O 1
ATOM 1343 N N . LEU A 1 168 ? 12.680 8.262 -11.618 1.00 90.44 168 LEU A N 1
ATOM 1344 C CA . LEU A 1 168 ? 13.321 8.721 -12.840 1.00 90.44 168 LEU A CA 1
ATOM 1345 C C . LEU A 1 168 ? 12.602 9.932 -13.433 1.00 90.44 168 LEU A C 1
ATOM 1347 O O . LEU A 1 168 ? 11.377 10.023 -13.416 1.00 90.44 168 LEU A O 1
ATOM 1351 N N . LEU A 1 169 ? 13.390 10.839 -14.001 1.00 90.25 169 LEU A N 1
ATOM 1352 C CA . LEU A 1 169 ? 12.921 11.920 -14.858 1.00 90.25 169 LEU A CA 1
ATOM 1353 C C . LEU A 1 169 ? 13.223 11.528 -16.306 1.00 90.25 169 LEU A C 1
ATOM 1355 O O . LEU A 1 169 ? 14.377 11.255 -16.619 1.00 90.25 169 LEU A O 1
ATOM 1359 N N . LEU A 1 170 ? 12.203 11.501 -17.160 1.00 90.31 170 LEU A N 1
ATOM 1360 C CA . LEU A 1 170 ? 12.306 11.257 -18.599 1.00 90.31 170 LEU A CA 1
ATOM 1361 C C . LEU A 1 170 ? 11.630 12.397 -19.361 1.00 90.31 170 LEU A C 1
ATOM 1363 O O . LEU A 1 170 ? 10.456 12.274 -19.725 1.00 90.31 170 LEU A O 1
ATOM 1367 N N . PRO A 1 171 ? 12.338 13.510 -19.611 1.00 89.75 171 PRO A N 1
ATOM 1368 C CA . PRO A 1 171 ? 11.758 14.658 -20.286 1.00 89.75 171 PRO A CA 1
ATOM 1369 C C . PRO A 1 171 ? 11.111 14.269 -21.612 1.00 89.75 171 PRO A C 1
ATOM 1371 O O . PRO A 1 171 ? 11.668 13.506 -22.406 1.00 89.75 171 PRO A O 1
ATOM 1374 N N . THR A 1 172 ? 9.927 14.820 -21.881 1.00 88.12 172 THR A N 1
ATOM 1375 C CA . THR A 1 172 ? 9.197 14.532 -23.126 1.00 88.12 172 THR A CA 1
ATOM 1376 C C . THR A 1 172 ? 10.056 14.874 -24.355 1.00 88.12 172 THR A C 1
ATOM 1378 O O . THR A 1 172 ? 9.979 14.196 -25.378 1.00 88.12 172 THR A O 1
ATOM 1381 N N . SER A 1 173 ? 10.924 15.885 -24.244 1.00 82.81 173 SER A N 1
ATOM 1382 C CA . SER A 1 173 ? 11.880 16.288 -25.280 1.00 82.81 173 SER A CA 1
ATOM 1383 C C . SER A 1 173 ? 12.942 15.228 -25.629 1.00 82.81 173 SER A C 1
ATOM 1385 O O . SER A 1 173 ? 13.369 15.147 -26.786 1.00 82.81 173 SER A O 1
ATOM 1387 N N . THR A 1 174 ? 13.359 14.389 -24.675 1.00 85.06 174 THR A N 1
ATOM 1388 C CA . THR A 1 174 ? 14.434 13.391 -24.845 1.00 85.06 174 THR A CA 1
ATOM 1389 C C . THR A 1 174 ? 13.951 11.942 -24.786 1.00 85.06 174 THR A C 1
ATOM 1391 O O . THR A 1 174 ? 14.727 11.020 -25.067 1.00 85.06 174 THR A O 1
ATOM 1394 N N . ILE A 1 175 ? 12.661 11.723 -24.523 1.00 86.12 175 ILE A N 1
ATOM 1395 C CA . ILE A 1 175 ? 12.104 10.405 -24.214 1.00 86.12 175 ILE A CA 1
ATOM 1396 C C . ILE A 1 175 ? 12.386 9.333 -25.269 1.00 86.12 175 ILE A C 1
ATOM 1398 O O . ILE A 1 175 ? 12.749 8.215 -24.924 1.00 86.12 175 ILE A O 1
ATOM 1402 N N . HIS A 1 176 ? 12.338 9.673 -26.560 1.00 84.31 176 HIS A N 1
ATOM 1403 C CA . HIS A 1 176 ? 12.624 8.729 -27.649 1.00 84.31 176 HIS A CA 1
ATOM 1404 C C . HIS A 1 176 ? 14.037 8.131 -27.601 1.00 84.31 176 HIS A C 1
ATOM 1406 O O . HIS A 1 176 ? 14.274 7.049 -28.141 1.00 84.31 176 HIS A O 1
ATOM 1412 N N . LYS A 1 177 ? 14.996 8.845 -27.002 1.00 85.25 177 LYS A N 1
ATOM 1413 C CA . LYS A 1 177 ? 16.373 8.370 -26.838 1.00 85.25 177 LYS A CA 1
ATOM 1414 C C . LYS A 1 177 ? 16.532 7.619 -25.525 1.00 85.25 177 LYS A C 1
ATOM 1416 O O . LYS A 1 177 ? 17.127 6.545 -25.513 1.00 85.25 177 LYS A O 1
ATOM 1421 N N . GLU A 1 178 ? 15.997 8.183 -24.449 1.00 82.81 178 GLU A N 1
ATOM 1422 C CA . GLU A 1 178 ? 16.210 7.684 -23.091 1.00 82.81 178 GLU A CA 1
ATOM 1423 C C . GLU A 1 178 ? 15.387 6.437 -22.774 1.00 82.81 178 GLU A C 1
ATOM 1425 O O . GLU A 1 178 ? 15.851 5.588 -22.022 1.00 82.81 178 GLU A O 1
ATOM 1430 N N . ILE A 1 179 ? 14.229 6.243 -23.414 1.00 86.94 179 ILE A N 1
ATOM 1431 C CA . ILE A 1 179 ? 13.374 5.064 -23.205 1.00 86.94 179 ILE A CA 1
ATOM 1432 C C . ILE A 1 179 ? 14.092 3.735 -23.476 1.00 86.94 179 ILE A C 1
ATOM 1434 O O . ILE A 1 179 ? 13.744 2.713 -22.889 1.00 86.94 179 ILE A O 1
ATOM 1438 N N . LYS A 1 180 ? 15.147 3.752 -24.304 1.00 85.88 180 LYS A N 1
ATOM 1439 C CA . LYS A 1 180 ? 15.984 2.579 -24.589 1.00 85.88 180 LYS A CA 1
ATOM 1440 C C . LYS A 1 180 ? 16.614 1.985 -23.332 1.00 85.88 180 LYS A C 1
ATOM 1442 O O . LYS A 1 180 ? 16.800 0.777 -23.258 1.00 85.88 180 LYS A O 1
ATOM 1447 N N . GLN A 1 181 ? 16.900 2.808 -22.322 1.00 85.31 181 GLN A N 1
ATOM 1448 C CA . GLN A 1 181 ? 17.458 2.325 -21.056 1.00 85.31 181 GLN A CA 1
ATOM 1449 C C . GLN A 1 181 ? 16.457 1.497 -20.238 1.00 85.31 181 GLN A C 1
ATOM 1451 O O . GLN A 1 181 ? 16.860 0.786 -19.324 1.00 85.31 181 GLN A O 1
ATOM 1456 N N . LEU A 1 182 ? 15.163 1.577 -20.568 1.00 85.75 182 LEU A N 1
ATOM 1457 C CA . LEU A 1 182 ? 14.091 0.822 -19.923 1.00 85.75 182 LEU A CA 1
ATOM 1458 C C . LEU A 1 182 ? 13.705 -0.448 -20.696 1.00 85.75 182 LEU A C 1
ATOM 1460 O O . LEU A 1 182 ? 12.867 -1.210 -20.226 1.00 85.75 182 LEU A O 1
ATOM 1464 N N . GLU A 1 183 ? 14.309 -0.718 -21.861 1.00 83.62 183 GLU A N 1
ATOM 1465 C CA . GLU A 1 183 ? 13.947 -1.876 -22.695 1.00 83.62 183 GLU A CA 1
ATOM 1466 C C . GLU A 1 183 ? 14.210 -3.229 -22.021 1.00 83.62 183 GLU A C 1
ATOM 1468 O O . GLU A 1 183 ? 13.511 -4.196 -22.316 1.00 83.62 183 GLU A O 1
ATOM 1473 N N . ALA A 1 184 ? 15.182 -3.304 -21.107 1.00 82.88 184 ALA A N 1
ATOM 1474 C CA . ALA A 1 184 ? 15.456 -4.510 -20.321 1.00 82.88 184 ALA A CA 1
ATOM 1475 C C . ALA A 1 184 ? 14.391 -4.786 -19.238 1.00 82.88 184 ALA A C 1
ATOM 1477 O O . ALA A 1 184 ? 14.339 -5.889 -18.703 1.00 82.88 184 ALA A O 1
ATOM 1478 N N . SER A 1 185 ? 13.537 -3.800 -18.952 1.00 84.94 185 SER A N 1
ATOM 1479 C CA . SER A 1 185 ? 12.546 -3.793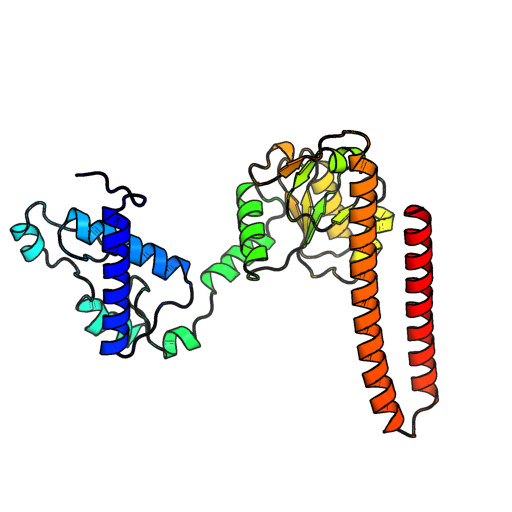 -17.871 1.00 84.94 185 SER A CA 1
ATOM 1480 C C . SER A 1 185 ? 11.109 -3.686 -18.400 1.00 84.94 185 SER A C 1
ATOM 1482 O O . SER A 1 185 ? 10.231 -3.200 -17.700 1.00 84.94 185 SER A O 1
ATOM 1484 N N . LYS A 1 186 ? 10.834 -4.113 -19.642 1.00 84.81 186 LYS A N 1
ATOM 1485 C CA . LYS A 1 186 ? 9.515 -3.944 -20.298 1.00 84.81 186 LYS A CA 1
ATOM 1486 C C . LYS A 1 186 ? 8.329 -4.592 -19.576 1.00 84.81 186 LYS A C 1
ATOM 1488 O O . LYS A 1 186 ? 7.193 -4.174 -19.802 1.00 84.81 186 LYS A O 1
ATOM 1493 N N . ASP A 1 187 ? 8.598 -5.590 -18.739 1.00 83.50 187 ASP A N 1
ATOM 1494 C CA . ASP A 1 187 ? 7.584 -6.307 -17.962 1.00 83.50 187 ASP A CA 1
ATOM 1495 C C . ASP A 1 187 ? 7.326 -5.680 -16.580 1.00 83.50 187 ASP A C 1
ATOM 1497 O O . ASP A 1 187 ? 6.350 -6.037 -15.918 1.00 83.50 187 ASP A O 1
ATOM 1501 N N . GLU A 1 188 ? 8.156 -4.726 -16.141 1.00 87.38 188 GLU A N 1
ATOM 1502 C CA . GLU A 1 188 ? 7.921 -3.976 -14.903 1.00 87.38 188 GLU A CA 1
ATOM 1503 C C . GLU A 1 188 ? 6.688 -3.070 -15.025 1.00 87.38 188 GLU A C 1
ATOM 1505 O O . GLU A 1 188 ? 6.299 -2.659 -16.120 1.00 87.38 188 GLU A O 1
ATOM 1510 N N . PHE A 1 189 ? 6.075 -2.739 -13.886 1.00 89.94 189 PHE A N 1
ATOM 1511 C CA . PHE A 1 189 ? 4.971 -1.788 -13.844 1.00 89.94 189 PHE A CA 1
ATOM 1512 C C . PHE A 1 189 ? 5.494 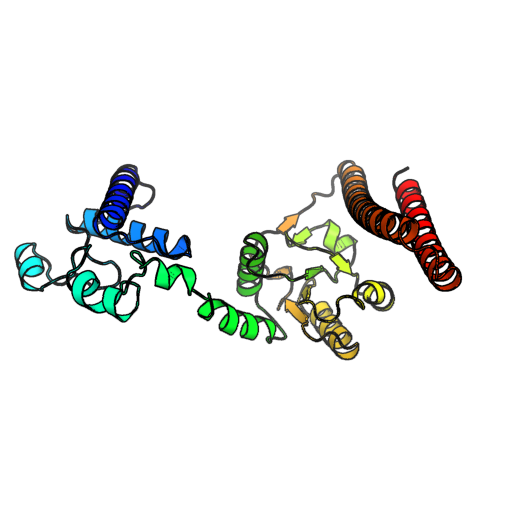-0.353 -13.783 1.00 89.94 189 PHE A C 1
ATOM 1514 O O . PHE A 1 189 ? 6.250 0.011 -12.879 1.00 89.94 189 PHE A O 1
ATOM 1521 N N . PHE A 1 190 ? 5.072 0.467 -14.740 1.00 92.44 190 PHE A N 1
ATOM 1522 C CA . PHE A 1 190 ? 5.444 1.871 -14.840 1.00 92.44 190 PHE A CA 1
ATOM 1523 C C . PHE A 1 190 ? 4.236 2.759 -14.581 1.00 92.44 190 PHE A C 1
ATOM 1525 O O . PHE A 1 190 ? 3.204 2.634 -15.240 1.00 92.44 190 PHE A O 1
ATOM 1532 N N . VAL A 1 191 ? 4.404 3.721 -13.681 1.00 93.81 191 VAL A N 1
ATOM 1533 C CA . VAL A 1 191 ? 3.461 4.820 -13.503 1.00 93.81 191 VAL A CA 1
ATOM 1534 C C . VAL A 1 191 ? 4.135 6.100 -13.961 1.00 93.81 191 VAL A C 1
ATOM 1536 O O . VAL A 1 191 ? 5.198 6.462 -13.463 1.00 93.81 191 VAL A O 1
ATOM 1539 N N . ILE A 1 192 ? 3.530 6.794 -14.918 1.00 94.75 192 ILE A N 1
ATOM 1540 C CA . ILE A 1 192 ? 4.089 8.021 -15.488 1.00 94.75 192 ILE A CA 1
ATOM 1541 C C . ILE A 1 192 ? 3.189 9.220 -15.206 1.00 94.75 192 ILE A C 1
ATOM 1543 O O . ILE A 1 192 ? 1.963 9.143 -15.277 1.00 94.75 192 ILE A O 1
ATOM 1547 N N . TYR A 1 193 ? 3.783 10.370 -14.913 1.00 95.88 193 TYR A N 1
ATOM 1548 C CA . TYR A 1 193 ? 3.022 11.587 -14.652 1.00 95.88 193 TYR A CA 1
ATOM 1549 C C . TYR A 1 193 ? 3.658 12.804 -15.313 1.00 95.88 193 TYR A C 1
ATOM 1551 O O . TYR A 1 193 ? 4.862 12.866 -15.546 1.00 95.88 193 TYR A O 1
ATOM 1559 N N . CYS A 1 194 ? 2.828 13.798 -15.626 1.00 92.25 194 CYS A N 1
ATOM 1560 C CA . CYS A 1 194 ? 3.291 15.097 -16.101 1.00 92.25 194 CYS A CA 1
ATOM 1561 C C . CYS A 1 194 ? 2.652 16.238 -15.295 1.00 92.25 194 CYS A C 1
ATOM 1563 O O . CYS A 1 194 ? 2.225 16.041 -14.159 1.00 92.25 194 CYS A O 1
ATOM 1565 N N . HIS A 1 195 ? 2.561 17.444 -15.867 1.00 90.06 195 HIS A N 1
ATOM 1566 C CA . HIS A 1 195 ? 1.914 18.569 -15.193 1.00 90.06 195 HIS A CA 1
ATOM 1567 C C . HIS A 1 195 ? 0.389 18.399 -15.057 1.00 90.06 195 HIS A C 1
ATOM 1569 O O . HIS A 1 195 ? -0.151 18.580 -13.970 1.00 90.06 195 HIS A O 1
ATOM 1575 N N . ALA A 1 196 ? -0.291 18.051 -16.157 1.00 87.62 196 ALA A N 1
ATOM 1576 C CA . ALA A 1 196 ? -1.756 18.06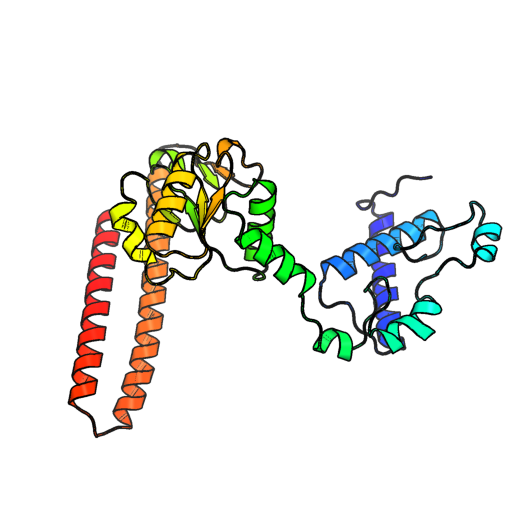7 -16.272 1.00 87.62 196 ALA A CA 1
ATOM 1577 C C . ALA A 1 196 ? -2.364 16.779 -16.875 1.00 87.62 196 ALA A C 1
ATOM 1579 O O . ALA A 1 196 ? -3.536 16.767 -17.233 1.00 87.62 196 ALA A O 1
ATOM 1580 N N . GLY A 1 197 ? -1.571 15.718 -17.051 1.00 85.50 197 GLY A N 1
ATOM 1581 C CA . GLY A 1 197 ? -1.993 14.418 -17.599 1.00 85.50 197 GLY A CA 1
ATOM 1582 C C . GLY A 1 197 ? -1.788 14.225 -19.112 1.00 85.50 197 GLY A C 1
ATOM 1583 O O . GLY A 1 197 ? -1.574 13.105 -19.562 1.00 85.50 197 GLY A O 1
ATOM 1584 N N . SER A 1 198 ? -1.762 15.293 -19.919 1.00 87.56 198 SER A N 1
ATOM 1585 C CA . SER A 1 198 ? -1.718 15.171 -21.391 1.00 87.56 198 SER A CA 1
ATOM 1586 C C . SER A 1 198 ? -0.428 14.546 -21.939 1.00 87.56 198 SER A C 1
ATOM 1588 O O . SER A 1 198 ? -0.481 13.632 -22.757 1.00 87.56 198 SER A O 1
ATOM 1590 N N . ARG A 1 199 ? 0.740 15.023 -21.483 1.00 89.44 199 ARG A N 1
ATOM 1591 C CA . ARG A 1 199 ? 2.046 14.475 -21.900 1.00 89.44 199 ARG A CA 1
ATOM 1592 C C . ARG A 1 199 ? 2.229 13.029 -21.442 1.00 89.44 199 ARG A C 1
ATOM 1594 O O . ARG A 1 199 ? 2.695 12.210 -22.220 1.00 89.44 199 ARG A O 1
ATOM 1601 N N . SER A 1 200 ? 1.827 12.706 -20.211 1.00 90.81 200 SER A N 1
ATOM 1602 C CA . SER A 1 200 ? 1.926 11.344 -19.686 1.00 90.81 200 SER A CA 1
ATOM 1603 C C . SER A 1 200 ? 1.035 10.381 -20.466 1.00 90.81 200 SER A C 1
ATOM 1605 O O . SER A 1 200 ? 1.517 9.322 -20.830 1.00 90.81 200 SER A O 1
ATOM 1607 N N . ALA A 1 201 ? -0.189 10.760 -20.845 1.00 89.00 201 ALA A N 1
ATOM 1608 C CA . ALA A 1 201 ? -1.030 9.909 -21.694 1.00 89.00 201 ALA A CA 1
ATOM 1609 C C . ALA A 1 201 ? -0.365 9.591 -23.052 1.00 89.00 201 ALA A C 1
ATOM 1611 O O . ALA A 1 201 ? -0.291 8.434 -23.455 1.00 89.00 201 ALA A O 1
ATOM 1612 N N . GLN A 1 202 ? 0.218 10.594 -23.722 1.00 91.44 202 GLN A N 1
ATOM 1613 C CA . GLN A 1 202 ? 0.933 10.379 -24.992 1.00 91.44 202 GLN A CA 1
ATOM 1614 C C . GLN A 1 202 ? 2.144 9.451 -24.835 1.00 91.44 202 GLN A C 1
ATOM 1616 O O . GLN A 1 202 ? 2.395 8.592 -25.681 1.00 91.44 202 GLN A O 1
ATOM 1621 N N . VAL A 1 203 ? 2.903 9.622 -23.752 1.00 90.94 203 VAL A N 1
ATOM 1622 C CA . VAL A 1 203 ? 4.064 8.781 -23.455 1.00 90.94 203 VAL A CA 1
ATOM 1623 C C . VAL A 1 203 ? 3.644 7.349 -23.130 1.00 90.94 203 VAL A C 1
ATOM 1625 O O . VAL A 1 203 ? 4.292 6.421 -23.606 1.00 90.94 203 VAL A O 1
ATOM 1628 N N . ARG A 1 204 ? 2.550 7.145 -22.386 1.00 93.25 204 ARG A N 1
ATOM 1629 C CA . ARG A 1 204 ? 2.004 5.813 -22.082 1.00 93.25 204 ARG A CA 1
ATOM 1630 C C . ARG A 1 204 ? 1.709 5.059 -23.370 1.00 93.25 204 ARG A C 1
ATOM 1632 O O . ARG A 1 204 ? 2.149 3.925 -23.535 1.00 93.25 204 ARG A O 1
ATOM 1639 N N . ASP A 1 205 ? 0.991 5.701 -24.287 1.00 90.44 205 ASP A N 1
ATOM 1640 C CA . ASP A 1 205 ? 0.573 5.085 -25.545 1.00 90.44 205 ASP A CA 1
ATOM 1641 C C . ASP A 1 205 ? 1.792 4.764 -26.428 1.00 90.44 205 ASP A C 1
ATOM 1643 O O . ASP A 1 205 ? 1.866 3.697 -27.041 1.00 90.44 205 ASP A O 1
ATOM 1647 N N . MET A 1 206 ? 2.803 5.641 -26.425 1.00 91.88 206 MET A N 1
ATOM 1648 C CA . MET A 1 206 ? 4.094 5.381 -27.066 1.00 91.88 206 MET A CA 1
ATOM 1649 C C . MET A 1 206 ? 4.812 4.173 -26.444 1.00 91.88 206 MET A C 1
ATOM 1651 O O . MET A 1 206 ? 5.275 3.302 -27.179 1.00 91.88 206 MET A O 1
ATOM 1655 N N . MET A 1 207 ? 4.900 4.098 -25.111 1.00 90.50 207 MET A N 1
ATOM 1656 C CA . MET A 1 207 ? 5.518 2.977 -24.393 1.00 90.50 207 MET A CA 1
ATOM 1657 C C . MET A 1 207 ? 4.803 1.660 -24.717 1.00 90.50 207 MET A C 1
ATOM 1659 O O . MET A 1 207 ? 5.455 0.681 -25.077 1.00 90.50 207 MET A O 1
ATOM 1663 N N . LYS A 1 208 ? 3.467 1.643 -24.702 1.00 90.19 208 LYS A N 1
ATOM 1664 C CA . LYS A 1 208 ? 2.677 0.472 -25.113 1.00 90.19 208 LYS A CA 1
ATOM 1665 C C . LYS A 1 208 ? 2.990 0.048 -26.549 1.00 90.19 208 LYS A C 1
ATOM 1667 O O . LYS A 1 208 ? 3.230 -1.129 -26.804 1.00 90.19 208 LYS A O 1
ATOM 1672 N N . GLY A 1 209 ? 3.096 1.004 -27.476 1.00 87.50 209 GLY A N 1
ATOM 1673 C CA . GLY A 1 209 ? 3.503 0.742 -28.863 1.00 87.50 209 GLY A CA 1
ATOM 1674 C C . GLY A 1 209 ? 4.914 0.151 -29.015 1.00 87.50 209 GLY A C 1
ATOM 1675 O O . GLY A 1 209 ? 5.180 -0.562 -29.980 1.00 87.50 209 GLY A O 1
ATOM 1676 N N . LEU A 1 210 ? 5.811 0.401 -28.055 1.00 88.69 210 LEU A N 1
ATOM 1677 C CA . LEU A 1 210 ? 7.169 -0.161 -27.996 1.00 88.69 210 LEU A CA 1
ATOM 1678 C C . LEU A 1 210 ? 7.244 -1.517 -27.260 1.00 88.69 210 LEU A C 1
ATOM 1680 O O . LEU A 1 210 ? 8.337 -2.086 -27.119 1.00 88.69 210 LEU A O 1
ATOM 1684 N N . GLY A 1 211 ? 6.100 -2.048 -26.815 1.00 88.56 211 GLY A N 1
ATOM 1685 C CA . GLY A 1 211 ? 5.978 -3.350 -26.159 1.00 88.56 211 GLY A CA 1
ATOM 1686 C C . GLY A 1 211 ? 6.155 -3.325 -24.641 1.00 88.56 211 GLY A C 1
ATOM 1687 O O . GLY A 1 211 ? 6.531 -4.345 -24.074 1.00 88.56 211 GLY A O 1
ATOM 1688 N N . PHE A 1 212 ? 5.939 -2.181 -23.985 1.00 89.25 212 PHE A N 1
ATOM 1689 C CA . PHE A 1 212 ? 5.816 -2.130 -22.526 1.00 89.25 212 PHE A CA 1
ATOM 1690 C C . PHE A 1 212 ? 4.394 -2.545 -22.133 1.00 89.25 212 PHE A C 1
ATOM 1692 O O . PHE A 1 212 ? 3.428 -1.884 -22.516 1.00 89.25 212 PHE A O 1
ATOM 1699 N N . ASN A 1 213 ? 4.268 -3.644 -21.390 1.00 80.19 213 ASN A N 1
ATOM 1700 C CA . ASN A 1 213 ? 2.972 -4.286 -21.142 1.00 80.19 213 ASN A CA 1
ATOM 1701 C C . ASN A 1 213 ? 2.182 -3.619 -20.005 1.00 80.19 213 ASN A C 1
ATOM 1703 O O . ASN A 1 213 ? 0.955 -3.576 -20.051 1.00 80.19 213 ASN A O 1
ATOM 1707 N N . ASN A 1 214 ? 2.886 -3.059 -19.017 1.00 89.25 214 ASN A N 1
ATOM 1708 C CA . ASN A 1 214 ? 2.307 -2.574 -17.766 1.00 89.25 214 ASN A CA 1
ATOM 1709 C C . ASN A 1 214 ? 2.632 -1.082 -17.580 1.00 89.25 214 ASN A C 1
ATOM 1711 O O . ASN A 1 214 ? 3.592 -0.728 -16.896 1.00 89.25 214 ASN A O 1
ATOM 1715 N N . VAL A 1 215 ? 1.866 -0.195 -18.225 1.00 91.56 215 VAL A N 1
ATOM 1716 C CA . VAL A 1 215 ? 2.081 1.263 -18.151 1.00 91.56 215 VAL A CA 1
ATOM 1717 C C . VAL A 1 215 ? 0.771 1.996 -17.885 1.00 91.56 215 VAL A C 1
ATOM 1719 O O . VAL A 1 215 ? -0.152 1.933 -18.705 1.00 91.56 215 VAL A O 1
ATOM 1722 N N . SER A 1 216 ? 0.746 2.761 -16.796 1.00 93.38 216 SER A N 1
ATOM 1723 C CA . SER A 1 216 ? -0.374 3.612 -16.386 1.00 93.38 216 SER A CA 1
ATOM 1724 C C . SER A 1 216 ? 0.069 5.068 -16.257 1.00 93.38 216 SER A C 1
ATOM 1726 O O . SER A 1 216 ? 1.218 5.355 -15.913 1.00 93.38 216 SER A O 1
ATOM 1728 N N . SER A 1 217 ? -0.835 6.011 -16.512 1.00 92.81 217 SER A N 1
ATOM 1729 C CA . SER A 1 217 ? -0.595 7.440 -16.291 1.00 92.81 217 SER A CA 1
ATOM 1730 C C . SER A 1 217 ? -1.378 7.998 -15.107 1.00 92.81 217 SER A C 1
ATOM 1732 O O . SER A 1 217 ? -2.485 7.563 -14.818 1.00 92.81 217 SER A O 1
ATOM 1734 N N . LEU A 1 218 ? -0.813 8.997 -14.425 1.00 91.75 218 LEU A N 1
ATOM 1735 C CA . LEU A 1 218 ? -1.533 9.760 -13.405 1.00 91.75 218 LEU A CA 1
ATOM 1736 C C . LEU A 1 218 ? -2.511 10.742 -14.066 1.00 91.75 218 LEU A C 1
ATOM 1738 O O . LEU A 1 218 ? -2.095 11.703 -14.730 1.00 91.75 218 LEU A O 1
ATOM 1742 N N . GLU A 1 219 ? -3.802 10.536 -13.832 1.00 83.50 219 GLU A N 1
ATOM 1743 C CA . GLU A 1 219 ? -4.877 11.378 -14.339 1.00 83.50 219 GLU A CA 1
ATOM 1744 C C . GLU A 1 219 ? -4.749 12.797 -13.760 1.00 83.50 219 GLU A C 1
ATOM 1746 O O . GLU A 1 219 ? -4.587 13.003 -12.556 1.00 83.50 219 GLU A O 1
ATOM 1751 N N . VAL A 1 220 ? -4.786 13.807 -14.637 1.00 85.50 220 VAL A N 1
ATOM 1752 C CA . VAL A 1 220 ? -4.630 15.239 -14.297 1.00 85.50 220 VAL A CA 1
ATOM 1753 C C . VAL A 1 220 ? -3.230 15.622 -13.759 1.00 85.50 220 VAL A C 1
ATOM 1755 O O . VAL A 1 220 ? -2.964 16.796 -13.491 1.00 85.50 220 VAL A O 1
ATOM 1758 N N . GLY A 1 221 ? -2.282 14.679 -13.710 1.00 89.06 221 GLY A N 1
ATOM 1759 C CA . GLY A 1 221 ? -0.872 14.916 -13.389 1.00 89.06 221 GLY A CA 1
ATOM 1760 C C . GLY A 1 221 ? -0.605 15.462 -11.979 1.00 89.06 221 GLY A C 1
ATOM 1761 O O . GLY A 1 221 ? -1.472 15.479 -11.104 1.00 89.06 221 GLY A O 1
ATOM 1762 N N . ILE A 1 222 ? 0.619 15.955 -11.757 1.00 91.56 222 ILE A N 1
ATOM 1763 C CA . ILE A 1 222 ? 1.076 16.462 -10.448 1.00 91.56 222 ILE A CA 1
ATOM 1764 C C . ILE A 1 222 ? 0.226 17.630 -9.926 1.00 91.56 222 ILE A C 1
ATOM 1766 O O . ILE A 1 222 ? 0.138 17.839 -8.720 1.00 91.56 222 ILE A O 1
ATOM 1770 N N . LYS A 1 223 ? -0.447 18.384 -10.807 1.00 88.88 223 LYS A N 1
ATOM 1771 C CA . LYS A 1 223 ? -1.312 19.506 -10.415 1.00 88.88 223 LYS A CA 1
ATOM 1772 C C . LYS A 1 223 ? -2.476 19.076 -9.517 1.00 88.88 223 LYS A C 1
ATOM 1774 O O . LYS A 1 223 ? -2.879 19.845 -8.646 1.00 88.88 223 LYS A O 1
ATOM 1779 N N . ALA A 1 224 ? -3.040 17.895 -9.758 1.00 86.44 224 ALA A N 1
ATOM 1780 C CA . ALA A 1 224 ? -4.152 17.355 -8.976 1.00 86.44 224 ALA A CA 1
ATOM 1781 C C . ALA A 1 224 ? -3.696 16.384 -7.881 1.00 86.44 224 ALA A C 1
ATOM 1783 O O . ALA A 1 224 ? -4.529 15.905 -7.108 1.00 86.44 224 ALA A O 1
ATOM 1784 N N . TYR A 1 225 ? -2.394 16.103 -7.812 1.00 90.81 225 TYR A N 1
ATOM 1785 C CA . TYR A 1 225 ? -1.837 15.194 -6.831 1.00 90.81 225 TYR A CA 1
ATOM 1786 C C . TYR A 1 225 ? -1.910 15.804 -5.429 1.00 90.81 225 TYR A C 1
ATOM 1788 O O . TYR A 1 225 ? -1.444 16.919 -5.190 1.00 90.81 225 TYR A O 1
ATOM 1796 N N . LYS A 1 226 ? -2.537 15.076 -4.503 1.00 87.75 226 LYS A N 1
ATOM 1797 C CA . LYS A 1 226 ? -2.773 15.521 -3.119 1.00 87.75 226 LYS A CA 1
ATOM 1798 C C . LYS A 1 226 ? -1.752 14.983 -2.119 1.00 87.75 226 LYS A C 1
ATOM 1800 O O . LYS A 1 226 ? -1.746 15.445 -0.980 1.00 87.75 226 LYS A O 1
ATOM 1805 N N . GLY A 1 227 ? -0.934 14.019 -2.535 1.00 87.88 227 GLY A N 1
ATOM 1806 C CA . GLY A 1 227 ? 0.075 13.400 -1.687 1.00 87.88 227 GLY A CA 1
ATOM 1807 C C . GLY A 1 227 ? 1.321 14.268 -1.507 1.00 87.88 227 GLY A C 1
ATOM 1808 O O . GLY A 1 227 ? 1.350 15.461 -1.825 1.00 87.88 227 GLY A O 1
ATOM 1809 N N . ALA A 1 228 ? 2.378 13.652 -0.985 1.00 87.44 228 ALA A N 1
ATOM 1810 C CA . ALA A 1 228 ? 3.609 14.358 -0.665 1.00 87.44 228 ALA A CA 1
ATOM 1811 C C . ALA A 1 228 ? 4.369 14.794 -1.933 1.00 87.44 228 ALA A C 1
ATOM 1813 O O . ALA A 1 228 ? 4.726 13.983 -2.789 1.00 87.44 228 ALA A O 1
ATOM 1814 N N . ILE A 1 229 ? 4.625 16.099 -2.032 1.00 88.75 229 ILE A N 1
ATOM 1815 C CA . ILE A 1 229 ? 5.406 16.729 -3.100 1.00 88.75 229 ILE A CA 1
ATOM 1816 C C . ILE A 1 229 ? 6.589 17.431 -2.449 1.00 88.75 229 ILE A C 1
ATOM 1818 O O . ILE A 1 229 ? 6.408 18.241 -1.534 1.00 88.75 229 ILE A O 1
ATOM 1822 N N . GLU A 1 230 ? 7.788 17.168 -2.951 1.00 85.94 230 GLU A N 1
ATOM 1823 C CA . GLU A 1 230 ? 8.975 17.910 -2.555 1.00 85.94 230 GLU A CA 1
ATOM 1824 C C . GLU A 1 230 ? 9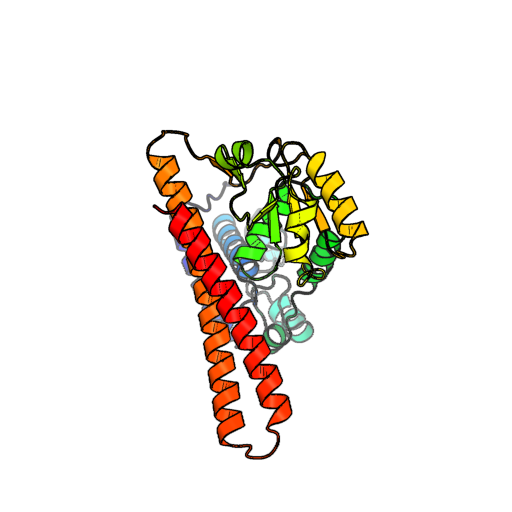.102 19.144 -3.445 1.00 85.94 230 GLU A C 1
ATOM 1826 O O . GLU A 1 230 ? 9.148 19.035 -4.668 1.00 85.94 230 GLU A O 1
ATOM 1831 N N . LYS A 1 231 ? 9.114 20.329 -2.829 1.00 81.62 231 LYS A N 1
ATOM 1832 C CA . LYS A 1 231 ? 9.337 21.606 -3.516 1.00 81.62 231 LYS A CA 1
ATOM 1833 C C . LYS A 1 231 ? 10.750 22.065 -3.209 1.00 81.62 231 LYS A C 1
ATOM 1835 O O . LYS A 1 231 ? 11.034 22.370 -2.049 1.00 81.62 231 LYS A O 1
ATOM 1840 N N . ARG A 1 232 ? 11.617 22.173 -4.215 1.00 67.38 232 ARG A N 1
ATOM 1841 C CA . ARG A 1 232 ? 12.931 22.784 -3.999 1.00 67.38 232 ARG A CA 1
ATOM 1842 C C . ARG A 1 232 ? 12.770 24.291 -4.120 1.00 67.38 232 ARG A C 1
ATOM 1844 O O . ARG A 1 232 ? 12.381 24.818 -5.160 1.00 67.38 232 ARG A O 1
ATOM 1851 N N . LYS A 1 233 ? 13.011 25.015 -3.025 1.00 47.50 233 LYS A N 1
ATOM 1852 C CA . LYS A 1 233 ? 13.101 26.474 -3.097 1.00 47.50 233 LYS A CA 1
ATOM 1853 C C . LYS A 1 233 ? 14.337 26.795 -3.927 1.00 47.50 233 LYS A C 1
ATOM 1855 O O . LYS A 1 233 ? 15.445 26.468 -3.532 1.00 47.50 233 LYS A O 1
ATOM 1860 N N . LEU A 1 234 ? 14.153 27.447 -5.069 1.00 47.22 234 LEU A N 1
ATOM 1861 C CA . LEU A 1 234 ? 15.269 27.990 -5.833 1.00 47.22 234 LEU A CA 1
ATOM 1862 C C . LEU A 1 234 ? 15.906 29.138 -5.030 1.00 47.22 234 LEU A C 1
ATOM 1864 O O . LEU A 1 234 ? 15.504 30.295 -5.144 1.00 47.22 234 LEU A O 1
ATOM 1868 N N . GLN A 1 235 ? 16.893 28.818 -4.194 1.00 41.47 235 GLN A N 1
ATOM 1869 C CA . GLN A 1 235 ? 17.899 29.761 -3.710 1.00 41.47 235 GLN A CA 1
ATOM 1870 C C . GLN A 1 235 ? 19.264 29.275 -4.209 1.00 41.47 235 GLN A C 1
ATOM 1872 O O . GLN A 1 235 ? 19.680 28.153 -3.943 1.00 41.47 235 GLN A O 1
ATOM 1877 N N . GLY A 1 236 ? 19.938 30.109 -5.008 1.00 47.38 236 GLY A N 1
ATOM 1878 C CA . GLY A 1 236 ? 21.001 29.717 -5.949 1.00 47.38 236 GLY A CA 1
ATOM 1879 C C . GLY A 1 236 ? 22.267 29.040 -5.397 1.00 47.38 236 GLY A C 1
ATOM 1880 O O . GLY A 1 236 ? 23.137 28.696 -6.191 1.00 47.38 236 GLY A O 1
ATOM 1881 N N . GLN A 1 237 ? 22.389 28.832 -4.084 1.00 48.16 237 GLN A N 1
ATOM 1882 C CA . GLN A 1 237 ? 23.470 28.053 -3.465 1.00 48.16 237 GLN A CA 1
ATOM 1883 C C . GLN A 1 237 ? 23.097 26.565 -3.307 1.00 48.16 237 GLN A C 1
ATOM 1885 O O . GLN A 1 237 ? 23.932 25.703 -3.567 1.00 48.16 237 GLN A O 1
ATOM 1890 N N . GLU A 1 238 ? 21.827 26.262 -3.023 1.00 46.88 238 GLU A N 1
ATOM 1891 C CA . GLU A 1 238 ? 21.313 24.895 -2.826 1.00 46.88 238 GLU A CA 1
ATOM 1892 C C . GLU A 1 238 ? 21.151 24.129 -4.153 1.00 46.88 238 GLU A C 1
ATOM 1894 O O . GLU A 1 238 ? 21.149 22.903 -4.170 1.00 46.88 238 GLU A O 1
ATOM 1899 N N . LEU A 1 239 ? 21.076 24.830 -5.295 1.00 49.03 239 LEU A N 1
ATOM 1900 C CA . LEU A 1 239 ? 21.003 24.198 -6.622 1.00 49.03 239 LEU A CA 1
ATOM 1901 C C . LEU A 1 239 ? 22.298 23.443 -6.969 1.00 49.03 239 LEU A C 1
ATOM 1903 O O . LEU A 1 239 ? 22.247 22.365 -7.554 1.00 49.03 239 LEU A O 1
ATOM 1907 N N . LYS A 1 240 ? 23.464 23.972 -6.568 1.00 48.94 240 LYS A N 1
ATOM 1908 C CA . LYS A 1 240 ? 24.753 23.289 -6.767 1.00 48.94 240 LYS A CA 1
ATOM 1909 C C . LYS A 1 240 ? 24.879 22.059 -5.873 1.00 48.94 240 LYS A C 1
ATOM 1911 O O . LYS A 1 240 ? 25.328 21.019 -6.339 1.00 48.94 240 LYS A O 1
ATOM 1916 N N . GLU A 1 241 ? 24.430 22.166 -4.625 1.00 50.66 241 GLU A N 1
ATOM 1917 C CA . GLU A 1 241 ? 24.408 21.047 -3.678 1.00 50.66 241 GLU A CA 1
ATOM 1918 C C . GLU A 1 241 ? 23.397 19.970 -4.099 1.00 50.66 241 GLU A C 1
ATOM 1920 O O . GLU A 1 241 ? 23.696 18.786 -4.012 1.00 50.66 241 GLU A O 1
ATOM 1925 N N . GLY A 1 242 ? 22.239 20.356 -4.643 1.00 49.47 242 GLY A N 1
ATOM 1926 C CA . GLY A 1 242 ? 21.221 19.438 -5.161 1.00 49.47 242 GLY A CA 1
ATOM 1927 C C . GLY A 1 242 ? 21.638 18.701 -6.438 1.00 49.47 242 GLY A C 1
ATOM 1928 O O . GLY A 1 242 ? 21.365 17.507 -6.565 1.00 49.47 242 GLY A O 1
ATOM 1929 N N . ILE A 1 243 ? 22.331 19.378 -7.363 1.00 56.16 243 ILE A N 1
ATOM 1930 C CA . ILE A 1 243 ? 22.941 18.741 -8.543 1.00 56.16 243 ILE A CA 1
ATOM 1931 C C . ILE A 1 243 ? 24.045 17.775 -8.101 1.00 56.16 243 ILE A C 1
ATOM 1933 O O . ILE A 1 243 ? 24.062 16.638 -8.569 1.00 56.16 243 ILE A O 1
ATOM 1937 N N . ALA A 1 244 ? 24.894 18.179 -7.151 1.00 54.56 244 ALA A N 1
ATOM 1938 C CA . ALA A 1 244 ? 25.922 17.312 -6.581 1.00 54.56 244 ALA A CA 1
ATOM 1939 C C . ALA A 1 244 ? 25.314 16.082 -5.883 1.00 54.56 244 ALA A C 1
ATOM 1941 O O . ALA A 1 244 ? 25.761 14.971 -6.131 1.00 54.56 244 ALA A O 1
ATOM 1942 N N . LEU A 1 245 ? 24.231 16.241 -5.112 1.00 58.97 245 LEU A N 1
ATOM 1943 C CA . LEU A 1 245 ? 23.492 15.141 -4.473 1.00 58.97 245 LEU A CA 1
ATOM 1944 C C . LEU A 1 245 ? 22.838 14.190 -5.488 1.00 58.97 245 LEU A C 1
ATOM 1946 O O . LEU A 1 245 ? 22.804 12.979 -5.267 1.00 58.97 245 LEU A O 1
ATOM 1950 N N . ARG A 1 246 ? 22.305 14.711 -6.603 1.00 58.50 246 ARG A N 1
ATOM 1951 C CA . ARG A 1 246 ? 21.737 13.891 -7.690 1.00 58.50 246 ARG A CA 1
ATOM 1952 C C . ARG A 1 246 ? 22.832 13.102 -8.408 1.00 58.50 246 ARG A C 1
ATOM 1954 O O . ARG A 1 246 ? 22.669 11.905 -8.621 1.00 58.50 246 ARG A O 1
ATOM 1961 N N . GLN A 1 247 ? 23.955 13.752 -8.701 1.00 62.62 247 GLN A N 1
ATOM 1962 C CA . GLN A 1 247 ? 25.128 13.134 -9.317 1.00 62.62 247 GLN A CA 1
ATOM 1963 C C . GLN A 1 247 ? 25.786 12.108 -8.384 1.00 62.62 247 GLN A C 1
ATOM 1965 O O . GLN A 1 247 ? 26.141 11.031 -8.842 1.00 62.62 247 GLN A O 1
ATOM 1970 N N . GLU A 1 248 ? 25.867 12.367 -7.075 1.00 65.19 248 GLU A N 1
ATOM 1971 C CA . GLU A 1 248 ? 26.335 11.397 -6.075 1.00 65.19 248 GLU A CA 1
ATOM 1972 C C . GLU A 1 248 ? 25.407 10.184 -5.975 1.00 65.19 248 GLU A C 1
ATOM 1974 O O . GLU A 1 248 ? 25.884 9.056 -5.869 1.00 65.19 248 GLU A O 1
ATOM 1979 N N . ARG A 1 249 ? 24.081 10.374 -6.037 1.00 66.38 249 ARG A N 1
ATOM 1980 C CA . ARG A 1 249 ? 23.128 9.252 -6.078 1.00 66.38 249 ARG A CA 1
ATOM 1981 C C . ARG A 1 249 ? 23.297 8.412 -7.344 1.00 66.38 249 ARG A C 1
ATOM 1983 O O . ARG A 1 249 ? 23.349 7.190 -7.232 1.00 66.38 249 ARG A O 1
ATOM 1990 N N . GLU A 1 250 ? 23.436 9.037 -8.513 1.00 68.44 250 GLU A N 1
ATOM 1991 C CA . GLU A 1 250 ? 23.737 8.329 -9.767 1.00 68.44 250 GLU A CA 1
ATOM 1992 C C . GLU A 1 250 ? 25.073 7.574 -9.692 1.00 68.44 250 GLU A C 1
ATOM 1994 O O . GLU A 1 250 ? 25.151 6.410 -10.091 1.00 68.44 250 GLU A O 1
ATOM 1999 N N . LEU A 1 251 ? 26.107 8.190 -9.110 1.00 68.38 251 LEU A N 1
ATOM 2000 C CA . LEU A 1 251 ? 27.418 7.571 -8.913 1.00 68.38 251 LEU A CA 1
ATOM 2001 C C . LEU A 1 251 ? 27.340 6.371 -7.955 1.00 68.38 251 LEU A C 1
ATOM 2003 O O . LEU A 1 251 ? 27.931 5.327 -8.218 1.00 68.38 251 LEU A O 1
ATOM 2007 N N . ASN A 1 252 ? 26.561 6.479 -6.876 1.00 69.12 252 ASN A N 1
ATOM 2008 C CA . ASN A 1 252 ? 26.350 5.397 -5.914 1.00 69.12 252 ASN A CA 1
ATOM 2009 C C . ASN A 1 252 ? 25.596 4.206 -6.522 1.00 69.12 252 ASN A C 1
ATOM 2011 O O . ASN A 1 252 ? 25.939 3.060 -6.231 1.00 69.12 252 ASN A O 1
ATOM 2015 N N . ILE A 1 253 ? 24.610 4.456 -7.392 1.00 69.31 253 ILE A N 1
ATOM 2016 C CA . ILE A 1 253 ? 23.915 3.398 -8.143 1.00 69.31 253 ILE A CA 1
ATOM 2017 C C . ILE A 1 253 ? 24.899 2.683 -9.078 1.00 69.31 253 ILE A C 1
ATOM 2019 O O . ILE A 1 253 ? 24.975 1.454 -9.065 1.00 69.31 253 ILE A O 1
ATOM 2023 N N . LEU A 1 254 ? 25.720 3.435 -9.818 1.00 68.94 254 LEU A N 1
ATOM 2024 C CA . LEU A 1 254 ? 26.752 2.868 -10.693 1.00 68.94 254 LEU A CA 1
ATOM 2025 C C . LEU A 1 254 ? 27.799 2.058 -9.914 1.00 68.94 254 LEU A C 1
ATOM 2027 O O . LEU A 1 254 ? 28.205 0.982 -10.356 1.00 68.94 254 LEU A O 1
ATOM 2031 N N . TYR A 1 255 ? 28.218 2.526 -8.735 1.00 69.00 255 TYR A N 1
ATOM 2032 C CA . TYR A 1 255 ? 29.129 1.770 -7.875 1.00 69.00 255 TYR A CA 1
ATOM 2033 C C . TYR A 1 255 ? 28.500 0.481 -7.344 1.00 69.00 255 TYR A C 1
ATOM 2035 O O . TYR A 1 255 ? 29.181 -0.544 -7.303 1.00 69.00 255 TYR A O 1
ATOM 2043 N N . ALA A 1 256 ? 27.211 0.490 -7.000 1.00 67.69 256 ALA A N 1
ATOM 2044 C CA . ALA A 1 256 ? 26.497 -0.716 -6.593 1.00 67.69 256 ALA A CA 1
ATOM 2045 C C . ALA A 1 256 ? 26.388 -1.739 -7.743 1.00 67.69 256 ALA A C 1
ATOM 2047 O O . ALA A 1 256 ? 26.612 -2.935 -7.529 1.00 67.69 256 ALA A O 1
ATOM 2048 N N . GLU A 1 257 ? 26.113 -1.285 -8.972 1.00 72.88 257 GLU A N 1
ATOM 2049 C CA . GLU A 1 257 ? 26.125 -2.136 -10.171 1.00 72.88 257 GLU A CA 1
ATOM 2050 C C . GLU A 1 257 ? 27.516 -2.722 -10.440 1.00 72.88 257 GLU A C 1
ATOM 2052 O O . GLU A 1 257 ? 27.650 -3.931 -10.667 1.00 72.88 257 GLU A O 1
ATOM 2057 N N . ARG A 1 258 ? 28.568 -1.897 -10.344 1.00 72.12 258 ARG A N 1
ATOM 2058 C CA . ARG A 1 258 ? 29.966 -2.331 -10.472 1.00 72.12 258 ARG A CA 1
ATOM 2059 C C . ARG A 1 258 ? 30.318 -3.396 -9.437 1.00 72.12 258 ARG A C 1
ATOM 2061 O O . ARG A 1 258 ? 30.918 -4.412 -9.783 1.00 72.12 258 ARG A O 1
ATOM 2068 N N . ASP A 1 259 ? 29.938 -3.203 -8.179 1.00 69.88 259 ASP A N 1
ATOM 2069 C CA . ASP A 1 259 ? 30.219 -4.159 -7.106 1.00 69.88 259 ASP A CA 1
ATOM 2070 C C . ASP A 1 259 ? 29.477 -5.487 -7.311 1.00 69.88 259 ASP A C 1
ATOM 2072 O O . ASP A 1 259 ? 30.030 -6.560 -7.045 1.00 69.88 259 ASP A O 1
ATOM 2076 N N . ASN A 1 260 ? 28.249 -5.447 -7.834 1.00 68.50 260 ASN A N 1
ATOM 2077 C CA . ASN A 1 260 ? 27.500 -6.647 -8.203 1.00 68.50 260 ASN A CA 1
ATOM 2078 C C . ASN A 1 260 ? 28.184 -7.398 -9.361 1.00 68.50 260 ASN A C 1
ATOM 2080 O O . ASN A 1 260 ? 28.422 -8.606 -9.270 1.00 68.50 260 ASN A O 1
ATOM 2084 N N . LEU A 1 261 ? 28.613 -6.679 -10.402 1.00 71.31 261 LEU A N 1
ATOM 2085 C CA . LEU A 1 261 ? 29.405 -7.236 -11.503 1.00 71.31 261 LEU A CA 1
ATOM 2086 C C . LEU A 1 261 ? 30.721 -7.850 -11.015 1.00 71.31 261 LEU A C 1
ATOM 2088 O O . LEU A 1 261 ? 31.046 -8.968 -11.408 1.00 71.31 261 LEU A O 1
ATOM 2092 N N . LEU A 1 262 ? 31.444 -7.192 -10.103 1.00 67.69 262 LEU A N 1
ATOM 2093 C CA . LEU A 1 262 ? 32.675 -7.723 -9.508 1.00 67.69 262 LEU A CA 1
ATOM 2094 C C . LEU A 1 262 ? 32.428 -8.998 -8.692 1.00 67.69 262 LEU A C 1
ATOM 2096 O O . LEU A 1 262 ? 33.238 -9.927 -8.741 1.00 67.69 262 LEU A O 1
ATOM 2100 N N . ARG A 1 263 ? 31.308 -9.091 -7.962 1.00 67.62 263 ARG A N 1
ATOM 2101 C CA . ARG A 1 263 ? 30.915 -10.333 -7.273 1.00 67.62 263 ARG A CA 1
ATOM 2102 C C . ARG A 1 263 ? 30.641 -11.455 -8.270 1.00 67.62 263 ARG A C 1
ATOM 2104 O O . ARG A 1 263 ? 31.145 -12.560 -8.079 1.00 67.62 263 ARG A O 1
ATOM 2111 N N . ARG A 1 264 ? 29.913 -11.172 -9.354 1.00 70.94 264 ARG A N 1
ATOM 2112 C CA . ARG A 1 264 ? 29.669 -12.140 -10.438 1.00 70.94 264 ARG A CA 1
ATOM 2113 C C . ARG A 1 264 ? 30.979 -12.566 -11.104 1.00 70.94 264 ARG A C 1
ATOM 2115 O O . ARG A 1 264 ? 31.182 -13.757 -11.314 1.00 70.94 264 ARG A O 1
ATOM 2122 N N . LEU A 1 265 ? 31.907 -11.633 -11.330 1.00 68.25 265 LEU A N 1
ATOM 2123 C CA . LEU A 1 265 ? 33.236 -11.914 -11.874 1.00 68.25 265 LEU A CA 1
ATOM 2124 C C . LEU A 1 265 ? 34.061 -12.826 -10.957 1.00 68.25 265 LEU A C 1
ATOM 2126 O O . LEU A 1 265 ? 34.741 -13.720 -11.454 1.00 68.25 265 LEU A O 1
ATOM 2130 N N . ARG A 1 266 ? 33.989 -12.646 -9.628 1.00 68.06 266 ARG A N 1
ATOM 2131 C CA . ARG A 1 266 ? 34.641 -13.538 -8.643 1.00 68.06 266 ARG A CA 1
ATOM 2132 C C . ARG A 1 266 ? 34.076 -14.952 -8.670 1.00 68.06 266 ARG A C 1
ATOM 2134 O O . ARG A 1 266 ? 34.837 -15.909 -8.586 1.00 68.06 266 ARG A O 1
ATOM 2141 N N . VAL A 1 267 ? 32.757 -15.090 -8.794 1.00 65.06 267 VAL A N 1
ATOM 2142 C CA . VAL A 1 267 ? 32.117 -16.406 -8.934 1.00 65.06 267 VAL A CA 1
ATOM 2143 C C . VAL A 1 267 ? 32.570 -17.064 -10.232 1.00 65.06 267 VAL A C 1
ATOM 2145 O O . VAL A 1 267 ? 32.997 -18.215 -10.207 1.00 65.06 267 VAL A O 1
ATOM 2148 N N . ILE A 1 268 ? 32.568 -16.318 -11.340 1.00 64.75 268 ILE A N 1
ATOM 2149 C CA . ILE A 1 268 ? 33.051 -16.806 -12.633 1.00 64.75 268 ILE A CA 1
ATOM 2150 C C . ILE A 1 268 ? 34.516 -17.236 -12.511 1.00 64.75 268 ILE A C 1
ATOM 2152 O O . ILE A 1 268 ? 34.804 -18.392 -12.775 1.00 64.75 268 ILE A O 1
ATOM 2156 N N . THR A 1 269 ? 35.426 -16.389 -12.019 1.00 61.88 269 THR A N 1
ATOM 2157 C CA . THR A 1 269 ? 36.854 -16.739 -11.845 1.00 61.88 269 THR A CA 1
ATOM 2158 C C . THR A 1 269 ? 37.084 -17.917 -10.892 1.00 61.88 269 THR A C 1
ATOM 2160 O O . THR A 1 269 ? 37.948 -18.749 -11.163 1.00 61.88 269 THR A O 1
ATOM 2163 N N . SER A 1 270 ? 36.283 -18.069 -9.832 1.00 60.88 270 SER A N 1
ATOM 2164 C CA . SER A 1 270 ? 36.315 -19.257 -8.966 1.00 60.88 270 SER A CA 1
ATOM 2165 C C . SER A 1 270 ? 35.903 -20.527 -9.721 1.00 60.88 270 SER A C 1
ATOM 2167 O O . SER A 1 270 ? 36.546 -21.569 -9.577 1.00 60.88 270 SER A O 1
ATOM 2169 N N . VAL A 1 271 ? 34.862 -20.447 -10.551 1.00 58.69 271 VAL A N 1
ATOM 2170 C CA . VAL A 1 271 ? 34.390 -21.553 -11.398 1.00 58.69 271 VAL A CA 1
ATOM 2171 C C . VAL A 1 271 ? 35.409 -21.871 -12.500 1.00 58.69 271 VAL A C 1
ATOM 2173 O O . VAL A 1 271 ? 35.715 -23.039 -12.722 1.00 58.69 271 VAL A O 1
ATOM 2176 N N . VAL A 1 272 ? 36.022 -20.854 -13.114 1.00 60.09 272 VAL A N 1
ATOM 2177 C CA . VAL A 1 272 ? 37.114 -20.984 -14.095 1.00 60.09 272 VAL A CA 1
ATOM 2178 C C . VAL A 1 272 ? 38.322 -21.685 -13.488 1.00 60.09 272 VAL A C 1
ATOM 2180 O O . VAL A 1 272 ? 38.851 -22.612 -14.092 1.00 60.09 272 VAL A O 1
ATOM 2183 N N . SER A 1 273 ? 38.737 -21.301 -12.276 1.00 58.97 273 SER A N 1
ATOM 2184 C CA . SER A 1 273 ? 39.872 -21.940 -11.594 1.00 58.97 273 SER A CA 1
ATOM 2185 C C . SER A 1 273 ? 39.638 -23.432 -11.309 1.00 58.97 273 SER A C 1
ATOM 2187 O O . SER A 1 273 ? 40.591 -24.183 -11.113 1.00 58.97 273 SER A O 1
ATOM 2189 N N . SER A 1 274 ? 38.373 -23.868 -11.348 1.00 58.56 274 SER A N 1
ATOM 2190 C CA . SER A 1 274 ? 37.950 -25.264 -11.205 1.00 58.56 274 SER A CA 1
ATOM 2191 C C . SER A 1 274 ? 37.728 -25.982 -12.550 1.00 58.56 274 SER A C 1
ATOM 2193 O O . SER A 1 274 ? 37.645 -27.209 -12.575 1.00 58.56 274 SER A O 1
ATOM 2195 N N . LEU A 1 275 ? 37.644 -25.259 -13.675 1.00 54.03 275 LEU A N 1
ATOM 2196 C CA . LEU A 1 275 ? 37.311 -25.791 -15.002 1.00 54.03 275 LEU A CA 1
ATOM 2197 C C . LEU A 1 275 ? 38.420 -25.498 -16.018 1.00 54.03 275 LEU A C 1
ATOM 2199 O O . LEU A 1 275 ? 38.380 -24.537 -16.777 1.00 54.03 275 LEU A O 1
ATOM 2203 N N . ASN A 1 276 ? 39.385 -26.404 -16.102 1.00 54.38 276 ASN A N 1
ATOM 2204 C CA . ASN A 1 276 ? 40.514 -26.312 -17.027 1.00 54.38 276 ASN A CA 1
ATOM 2205 C C . ASN A 1 276 ? 40.171 -26.812 -18.457 1.00 54.38 276 ASN A C 1
ATOM 2207 O O . ASN A 1 276 ? 40.922 -27.613 -19.015 1.00 54.38 276 ASN A O 1
ATOM 2211 N N . LYS A 1 277 ? 39.002 -26.462 -19.038 1.00 54.25 277 LYS A N 1
ATOM 2212 C CA . LYS A 1 277 ? 38.556 -27.116 -20.298 1.00 54.25 277 LYS A CA 1
ATOM 2213 C C . LYS A 1 277 ? 37.811 -26.318 -21.379 1.00 54.25 277 LYS A C 1
ATOM 2215 O O . LYS A 1 277 ? 37.551 -26.907 -22.422 1.00 54.25 277 LYS A O 1
ATOM 2220 N N . HIS A 1 278 ? 37.513 -25.028 -21.216 1.00 56.41 278 HIS A N 1
ATOM 2221 C CA . HIS A 1 278 ? 36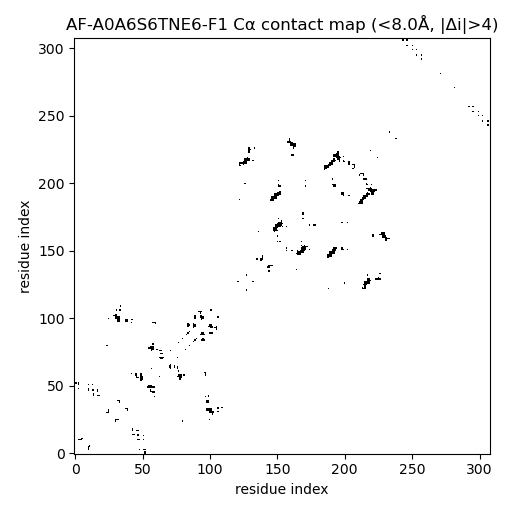.816 -24.248 -22.258 1.00 56.41 278 HIS A CA 1
ATOM 2222 C C . HIS A 1 278 ? 37.389 -22.829 -22.380 1.00 56.41 278 HIS A C 1
ATOM 2224 O O . HIS A 1 278 ? 36.843 -21.874 -21.845 1.00 56.41 278 HIS A O 1
ATOM 2230 N N . GLU A 1 279 ? 38.524 -22.705 -23.070 1.00 57.19 279 GLU A N 1
ATOM 2231 C CA . GLU A 1 279 ? 39.302 -21.459 -23.192 1.00 57.19 279 GLU A CA 1
ATOM 2232 C C . GLU A 1 279 ? 38.569 -20.376 -24.017 1.00 57.19 279 GLU A C 1
ATOM 2234 O O . GLU A 1 279 ? 38.577 -19.206 -23.648 1.00 57.19 279 GLU A O 1
ATOM 2239 N N . LYS A 1 280 ? 37.832 -20.772 -25.069 1.00 53.88 280 LYS A N 1
ATOM 2240 C CA . LYS A 1 280 ? 37.120 -19.846 -25.979 1.00 53.88 280 LYS A CA 1
ATOM 2241 C C . LYS A 1 280 ? 35.852 -19.214 -25.397 1.00 53.88 280 LYS A C 1
ATOM 2243 O O . LYS A 1 280 ? 35.598 -18.038 -25.631 1.00 53.88 280 LYS A O 1
ATOM 2248 N N . ASP A 1 281 ? 35.061 -19.972 -24.639 1.00 56.69 281 ASP A N 1
ATOM 2249 C CA . ASP A 1 281 ? 33.843 -19.438 -24.003 1.00 56.69 281 ASP A CA 1
ATOM 2250 C C . ASP A 1 281 ? 34.199 -18.467 -22.866 1.00 56.69 281 ASP A C 1
ATOM 2252 O O . ASP A 1 281 ? 33.454 -17.533 -22.557 1.00 56.69 281 ASP A O 1
ATOM 2256 N N . LEU A 1 282 ? 35.380 -18.667 -22.274 1.00 56.97 282 LEU A N 1
ATOM 2257 C CA . LEU A 1 282 ? 35.946 -17.799 -21.257 1.00 56.97 282 LEU A CA 1
ATOM 2258 C C . LEU A 1 282 ? 36.368 -16.442 -21.816 1.00 56.97 282 LEU A C 1
ATOM 2260 O O . LEU A 1 282 ? 36.090 -15.415 -21.203 1.00 56.97 282 LEU A O 1
ATOM 2264 N N . GLU A 1 283 ? 37.033 -16.458 -22.969 1.00 57.22 283 GLU A N 1
ATOM 2265 C CA . GLU A 1 283 ? 37.524 -15.268 -23.658 1.00 57.22 283 GLU A CA 1
ATOM 2266 C C . GLU A 1 283 ? 36.354 -14.349 -24.038 1.00 57.22 283 GLU A C 1
ATOM 2268 O O . GLU A 1 283 ? 36.361 -13.171 -23.691 1.00 57.22 283 GLU A O 1
ATOM 2273 N N . TYR A 1 284 ? 35.266 -14.914 -24.575 1.00 57.97 284 TYR A N 1
ATOM 2274 C CA . TYR A 1 284 ? 34.041 -14.170 -24.894 1.00 57.97 284 TYR A CA 1
ATOM 2275 C C . TYR A 1 284 ? 33.348 -13.566 -23.656 1.00 57.97 284 TYR A C 1
ATOM 2277 O O . TYR A 1 284 ? 32.852 -12.433 -23.685 1.00 57.97 284 TYR A O 1
ATOM 2285 N N . CYS A 1 285 ? 33.318 -14.304 -22.539 1.00 56.62 285 CYS A N 1
ATOM 2286 C CA . CYS A 1 285 ? 32.778 -13.787 -21.280 1.00 56.62 285 CYS A CA 1
ATOM 2287 C C . CYS A 1 285 ? 33.649 -12.660 -20.710 1.00 56.62 285 CYS A C 1
ATOM 2289 O O . CYS A 1 285 ? 33.114 -11.670 -20.214 1.00 56.62 285 CYS A O 1
ATOM 2291 N N . LEU A 1 286 ? 34.976 -12.791 -20.783 1.00 60.16 286 LEU A N 1
ATOM 2292 C CA . LEU A 1 286 ? 35.911 -11.766 -20.323 1.00 60.16 286 LEU A CA 1
ATOM 2293 C C . LEU A 1 286 ? 35.811 -10.503 -21.183 1.00 60.16 286 LEU A C 1
ATOM 2295 O O . LEU A 1 286 ? 35.699 -9.420 -20.617 1.00 60.16 286 LEU A O 1
ATOM 2299 N N . GLU A 1 287 ? 35.752 -10.626 -22.510 1.00 61.03 287 GLU A N 1
ATOM 2300 C CA . GLU A 1 287 ? 35.550 -9.491 -23.422 1.00 61.03 287 GLU A CA 1
ATOM 2301 C C . GLU A 1 287 ? 34.226 -8.761 -23.156 1.00 61.03 287 GLU A C 1
ATOM 2303 O O . GLU A 1 287 ? 34.198 -7.532 -23.065 1.00 61.03 287 GLU A O 1
ATOM 2308 N N . SER A 1 288 ? 33.135 -9.506 -22.942 1.00 60.62 288 SER A N 1
ATOM 2309 C CA . SER A 1 288 ? 31.833 -8.915 -22.600 1.00 60.62 288 SER A CA 1
ATOM 2310 C C . SER A 1 288 ? 31.889 -8.133 -21.287 1.00 60.62 288 SER A C 1
ATOM 2312 O O . SER A 1 288 ? 31.295 -7.061 -21.174 1.00 60.62 288 SER A O 1
ATOM 2314 N N . ILE A 1 289 ? 32.619 -8.634 -20.288 1.00 64.31 289 ILE A N 1
ATOM 2315 C CA . ILE A 1 289 ? 32.734 -7.948 -19.000 1.00 64.31 289 ILE A CA 1
ATOM 2316 C C . ILE A 1 289 ? 33.672 -6.741 -19.096 1.00 64.31 289 ILE A C 1
ATOM 2318 O O . ILE A 1 289 ? 33.355 -5.697 -18.530 1.00 64.31 289 ILE A O 1
ATOM 2322 N N . VAL A 1 290 ? 34.774 -6.834 -19.846 1.00 66.50 290 VAL A N 1
ATOM 2323 C CA . VAL A 1 290 ? 35.660 -5.691 -20.125 1.00 66.50 290 VAL A CA 1
ATOM 2324 C C . VAL A 1 290 ? 34.870 -4.557 -20.779 1.00 66.50 290 VAL A C 1
ATOM 2326 O O . VAL A 1 290 ? 34.943 -3.428 -20.304 1.00 66.50 290 VAL A O 1
ATOM 2329 N N . CYS A 1 291 ? 34.023 -4.860 -21.766 1.00 63.41 291 CYS A N 1
ATOM 2330 C CA . CYS A 1 291 ? 33.180 -3.862 -22.426 1.00 63.41 291 CYS A CA 1
ATOM 2331 C C . CYS A 1 291 ? 32.213 -3.163 -21.449 1.00 63.41 291 CYS A C 1
ATOM 2333 O O . CYS A 1 291 ? 32.055 -1.940 -21.479 1.00 63.41 291 CYS A O 1
ATOM 2335 N N . VAL A 1 292 ? 31.605 -3.918 -20.527 1.00 66.50 292 VAL A N 1
ATOM 2336 C CA . VAL A 1 292 ? 30.732 -3.354 -19.482 1.00 66.50 292 VAL A CA 1
ATOM 2337 C C . VAL A 1 292 ? 31.528 -2.487 -18.499 1.00 66.50 292 VAL A C 1
ATOM 2339 O O . VAL A 1 292 ? 31.075 -1.402 -18.140 1.00 66.50 292 VAL A O 1
ATOM 2342 N N . VAL A 1 293 ? 32.721 -2.921 -18.085 1.00 68.75 293 VAL A N 1
ATOM 2343 C CA . VAL A 1 293 ? 33.590 -2.160 -17.170 1.00 68.75 293 VAL A CA 1
ATOM 2344 C C . VAL A 1 293 ? 34.066 -0.853 -17.812 1.00 68.75 293 VAL A C 1
ATOM 2346 O O . VAL A 1 293 ? 34.026 0.190 -17.162 1.00 68.75 293 VAL A O 1
ATOM 2349 N N . GLU A 1 294 ? 34.451 -0.873 -19.088 1.00 68.06 294 GLU A N 1
ATOM 2350 C CA . GLU A 1 294 ? 34.831 0.329 -19.840 1.00 68.06 294 GLU A CA 1
ATOM 2351 C C . GLU A 1 294 ? 33.653 1.302 -19.999 1.00 68.06 294 GLU A C 1
ATOM 2353 O O . GLU A 1 294 ? 33.807 2.509 -19.799 1.00 68.06 294 GLU A O 1
ATOM 2358 N N . ALA A 1 295 ? 32.450 0.796 -20.293 1.00 65.94 295 ALA A N 1
ATOM 2359 C CA . ALA A 1 295 ? 31.244 1.618 -20.386 1.00 65.94 295 ALA A CA 1
ATOM 2360 C C . ALA A 1 295 ? 30.885 2.283 -19.044 1.00 65.94 295 ALA A C 1
ATOM 2362 O O . ALA A 1 295 ? 30.500 3.456 -19.019 1.00 65.94 295 ALA A O 1
ATOM 2363 N N . LEU A 1 296 ? 31.048 1.561 -17.930 1.00 66.75 296 LEU A N 1
ATOM 2364 C CA . LEU A 1 296 ? 30.864 2.104 -16.583 1.00 66.75 296 LEU A CA 1
ATOM 2365 C C . LEU A 1 296 ? 31.924 3.162 -16.251 1.00 66.75 296 LEU A C 1
ATOM 2367 O O . LEU A 1 296 ? 31.564 4.229 -15.761 1.00 66.75 296 LEU A O 1
ATOM 2371 N N . GLY A 1 297 ? 33.197 2.927 -16.585 1.00 68.31 297 GLY A N 1
ATOM 2372 C CA . GLY A 1 297 ? 34.277 3.896 -16.361 1.00 68.31 297 GLY A CA 1
ATOM 2373 C C . GLY A 1 297 ? 34.121 5.187 -17.176 1.00 68.31 297 GLY A C 1
ATOM 2374 O O . GLY A 1 297 ? 34.394 6.281 -16.675 1.00 68.31 297 GLY A O 1
ATOM 2375 N N . ASN A 1 298 ? 33.606 5.094 -18.405 1.00 72.25 298 ASN A N 1
ATOM 2376 C CA . ASN A 1 298 ? 33.291 6.265 -19.227 1.00 72.25 298 ASN A CA 1
ATOM 2377 C C . ASN A 1 298 ? 32.114 7.072 -18.649 1.00 72.25 298 ASN A C 1
ATOM 2379 O O . ASN A 1 298 ? 32.161 8.305 -18.635 1.00 72.25 298 ASN A O 1
ATOM 2383 N N . LYS A 1 299 ? 31.080 6.396 -18.125 1.00 67.88 299 LYS A N 1
ATOM 2384 C CA . LYS A 1 299 ? 29.972 7.051 -17.407 1.00 67.88 299 LYS A CA 1
ATOM 2385 C C . LYS A 1 299 ? 30.446 7.719 -16.115 1.00 67.88 299 LYS A C 1
ATOM 2387 O O . LYS A 1 299 ? 30.116 8.879 -15.895 1.00 67.88 299 LYS A O 1
ATOM 2392 N N . GLU A 1 300 ? 31.251 7.028 -15.308 1.00 69.75 300 GLU A N 1
ATOM 2393 C CA . GLU A 1 300 ? 31.851 7.566 -14.079 1.00 69.75 300 GLU A CA 1
ATOM 2394 C C . GLU A 1 300 ? 32.673 8.831 -14.376 1.00 69.75 300 GLU A C 1
ATOM 2396 O O . GLU A 1 300 ? 32.501 9.858 -13.722 1.00 69.75 300 GLU A O 1
ATOM 2401 N N . SER A 1 301 ? 33.504 8.798 -15.424 1.00 69.12 301 SER A N 1
ATOM 2402 C CA . SER A 1 301 ? 34.311 9.952 -15.849 1.00 69.12 301 SER A CA 1
ATOM 2403 C C . SER A 1 301 ? 33.450 11.137 -16.293 1.00 69.12 301 SER A C 1
ATOM 2405 O O . SER A 1 301 ? 33.713 12.271 -15.896 1.00 69.12 301 SER A O 1
ATOM 2407 N N . SER A 1 302 ? 32.384 10.879 -17.058 1.00 67.94 302 SER A N 1
ATOM 2408 C CA . SER A 1 302 ? 31.455 11.922 -17.504 1.00 67.94 302 SER A CA 1
ATOM 2409 C C . SER A 1 302 ? 30.683 12.560 -16.344 1.00 67.94 302 SER A C 1
ATOM 2411 O O . SER A 1 302 ? 30.457 13.769 -16.357 1.00 67.94 302 SER A O 1
ATOM 2413 N N . ILE A 1 303 ? 30.302 11.780 -15.326 1.00 62.75 303 ILE A N 1
ATOM 2414 C CA . ILE A 1 303 ? 29.637 12.302 -14.122 1.00 62.75 303 ILE A CA 1
ATOM 2415 C C . ILE A 1 303 ? 30.629 13.119 -13.282 1.00 62.75 303 ILE A C 1
ATOM 2417 O O . ILE A 1 303 ? 30.306 14.228 -12.864 1.00 62.75 303 ILE A O 1
ATOM 2421 N N . ASN A 1 304 ? 31.863 12.634 -13.111 1.00 64.25 304 ASN A N 1
ATOM 2422 C CA . ASN A 1 304 ? 32.919 13.341 -12.381 1.00 64.25 304 ASN A CA 1
ATOM 2423 C C . ASN A 1 304 ? 33.334 14.674 -13.030 1.00 64.25 304 ASN A C 1
ATOM 2425 O O . ASN A 1 304 ? 33.706 15.604 -12.317 1.00 64.25 304 ASN A O 1
ATOM 2429 N N . GLU A 1 305 ? 33.271 14.805 -14.358 1.00 68.12 305 GLU A N 1
ATOM 2430 C CA . GLU A 1 305 ? 33.470 16.097 -15.034 1.00 68.12 305 GLU A CA 1
ATOM 2431 C C . GLU A 1 305 ? 32.336 17.090 -14.767 1.00 68.12 305 GLU A C 1
ATOM 2433 O O . GLU A 1 305 ? 32.598 18.285 -14.677 1.00 68.12 305 GLU A O 1
ATOM 2438 N N . ARG A 1 306 ? 31.095 16.617 -14.598 1.00 62.72 306 ARG A N 1
ATOM 2439 C CA . ARG A 1 306 ? 29.939 17.468 -14.260 1.00 62.72 306 ARG A CA 1
ATOM 2440 C C . ARG A 1 306 ? 29.910 17.897 -12.787 1.00 62.72 306 ARG A C 1
ATOM 2442 O O . ARG A 1 306 ? 29.174 18.826 -12.461 1.00 62.72 306 ARG A O 1
ATOM 2449 N N . LEU A 1 307 ? 30.677 17.215 -11.931 1.00 56.72 307 LEU A N 1
ATOM 2450 C CA . LEU A 1 307 ? 30.838 17.506 -10.501 1.00 56.72 307 LEU A CA 1
ATOM 2451 C C . LEU A 1 307 ? 31.896 18.594 -10.208 1.00 56.72 307 LEU A C 1
ATOM 2453 O O . LEU A 1 307 ? 31.909 19.126 -9.098 1.00 56.72 307 LEU A O 1
ATOM 2457 N N . LYS A 1 308 ? 32.795 18.903 -11.155 1.00 55.47 308 LYS A N 1
ATOM 2458 C CA . LYS A 1 308 ? 33.854 19.928 -11.020 1.00 55.47 308 LYS A CA 1
ATOM 2459 C C . LYS A 1 308 ? 33.378 21.315 -11.448 1.00 55.47 308 LYS A C 1
ATOM 2461 O O . LYS A 1 308 ? 33.810 22.290 -10.792 1.00 55.47 308 LYS A O 1
#

pLDDT: mean 80.32, std 14.15, range [41.47, 96.94]

Radius of gyration: 27.96 Å; Cα contacts (8 Å, |Δi|>4): 346; chains: 1; bounding box: 71×57×60 Å